Protein AF-A0A2K3J6A2-F1 (afdb_monomer)

Solvent-accessible surface area (backbone atoms only — not comparable to full-atom values): 10324 Å² total; per-residue (Å²): 129,52,68,49,77,34,46,60,89,44,65,49,75,38,80,44,78,49,71,32,87,44,91,54,72,44,49,28,46,44,46,79,47,62,92,64,94,53,79,26,50,49,77,48,60,81,58,54,63,47,78,33,50,49,65,33,68,49,76,44,41,41,39,41,32,55,39,52,54,19,44,66,73,34,70,48,58,43,31,42,36,41,32,37,78,93,49,90,75,59,51,76,49,71,34,38,44,34,39,41,96,60,44,70,38,80,43,81,43,77,75,48,60,42,62,86,74,80,55,61,73,35,75,33,34,42,33,32,36,43,32,25,76,18,63,20,22,41,63,68,32,32,40,39,38,26,50,68,90,38,81,68,44,71,50,70,69,42,70,30,36,32,69,30,63,45,82,45,75,48,66,44,67,38,56,80,75,86,75,51,77,48,80,48,80,84

Secondary structure (DSSP, 8-state):
--EEEE-TT--EEEEEEEE--SSS-EEEEEEEEESS--TTEEEEES-SEEEE-TT-EEEEEEEEEE-TTPPTT-EEEEEEEEEETT-SSPEEEEEEEEE-S----EEEEEEEEESSS--TT-EEEEEEEEEE-SSS-EEEEEEEEEETTEEEEEEEEEEE-TT-EEEEEEEEEPPSS---EEEEE-

Sequence (186 aa):
ERIKEIKPDEKAEYEITIKNPCKNVLTYELKTMINSSVEGFDVSLDTTQAIIESKQSTKIKLIVKPTDYVKKDDWIEVKVIAKALNKKKPGKISTVTTIKDSKTKLHISNVFHWPRVFKKDDRVETSFKLVNKGDVSARNINVILYVNDEEKNKVENITIPRGGYADISIPWIAVKGKNEVYIVVK

Structure (mmCIF, N/CA/C/O backbone):
data_AF-A0A2K3J6A2-F1
#
_entry.id   AF-A0A2K3J6A2-F1
#
loop_
_atom_site.group_PDB
_atom_site.id
_atom_site.type_symbol
_atom_site.label_atom_id
_atom_site.label_alt_id
_atom_site.label_comp_id
_atom_site.label_asym_id
_atom_site.label_entity_id
_atom_site.label_seq_id
_atom_site.pdbx_PDB_ins_code
_atom_site.Cartn_x
_atom_site.Cartn_y
_atom_site.Cartn_z
_atom_site.occupancy
_atom_site.B_iso_or_equiv
_atom_site.auth_seq_id
_atom_site.auth_comp_id
_atom_site.auth_asym_id
_atom_site.auth_atom_id
_atom_site.pdbx_PDB_model_num
ATOM 1 N N . GLU A 1 1 ? -6.561 -12.075 20.974 1.00 77.25 1 GLU A N 1
ATOM 2 C CA . GLU A 1 1 ? -5.306 -11.884 20.217 1.00 77.25 1 GLU A CA 1
ATOM 3 C C . GLU A 1 1 ? -5.168 -10.407 19.852 1.00 77.25 1 GLU A C 1
ATOM 5 O O . GLU A 1 1 ? -6.180 -9.792 19.539 1.00 77.25 1 GLU A O 1
ATOM 10 N N . ARG A 1 2 ? -3.978 -9.806 19.992 1.00 93.06 2 ARG A N 1
ATOM 11 C CA . ARG A 1 2 ? -3.760 -8.353 19.791 1.00 93.06 2 ARG A CA 1
ATOM 12 C C . ARG A 1 2 ? -2.809 -8.033 18.638 1.00 93.06 2 ARG A C 1
ATOM 14 O O . ARG A 1 2 ? -2.642 -6.865 18.315 1.00 93.06 2 ARG A O 1
ATOM 21 N N . ILE A 1 3 ? -2.202 -9.049 18.035 1.00 96.69 3 ILE A N 1
ATOM 22 C CA . ILE A 1 3 ? -1.261 -8.923 16.924 1.00 96.69 3 ILE A CA 1
ATOM 23 C C . ILE A 1 3 ? -1.754 -9.851 15.820 1.00 96.69 3 ILE A C 1
ATOM 25 O O . ILE A 1 3 ? -2.163 -10.965 16.132 1.00 96.69 3 ILE A O 1
ATOM 29 N N . LYS A 1 4 ? -1.769 -9.389 14.569 1.00 97.62 4 LYS A N 1
ATOM 30 C CA . LYS A 1 4 ? -2.064 -10.235 13.407 1.00 97.62 4 LYS A CA 1
ATOM 31 C C . LYS A 1 4 ? -1.123 -9.908 12.264 1.00 97.62 4 LYS A C 1
ATOM 33 O O . LYS A 1 4 ? -0.844 -8.741 12.002 1.00 97.62 4 LYS A O 1
ATOM 38 N N . GLU A 1 5 ? -0.704 -10.949 11.566 1.00 97.31 5 GLU A N 1
ATOM 39 C CA . GLU A 1 5 ? 0.033 -10.842 10.314 1.00 97.31 5 GLU A CA 1
ATOM 40 C C . GLU A 1 5 ? -0.887 -11.244 9.169 1.00 97.31 5 GLU A C 1
ATOM 42 O O . GLU A 1 5 ? -1.454 -12.341 9.190 1.00 97.31 5 GLU A O 1
ATOM 47 N N . ILE A 1 6 ? -1.029 -10.364 8.186 1.00 97.44 6 ILE A N 1
ATOM 48 C CA . ILE A 1 6 ? -1.929 -10.545 7.046 1.00 97.44 6 ILE A CA 1
ATOM 49 C C . ILE A 1 6 ? -1.174 -10.350 5.737 1.00 97.44 6 ILE A C 1
ATOM 51 O O . ILE A 1 6 ? -0.163 -9.646 5.684 1.00 97.44 6 ILE A O 1
ATOM 55 N N . LYS A 1 7 ? -1.666 -10.966 4.669 1.00 96.81 7 LYS A N 1
ATOM 56 C CA . LYS A 1 7 ? -1.221 -10.649 3.310 1.00 96.81 7 LYS A CA 1
ATOM 57 C C . LYS A 1 7 ? -1.852 -9.337 2.821 1.00 96.81 7 LYS A C 1
ATOM 59 O O . LYS A 1 7 ? -2.867 -8.904 3.374 1.00 96.81 7 LYS A O 1
ATOM 64 N N . PRO A 1 8 ? -1.301 -8.696 1.774 1.00 95.19 8 PRO A N 1
ATOM 65 C CA . PRO A 1 8 ? -1.843 -7.441 1.244 1.00 95.19 8 PRO A CA 1
ATOM 66 C C . PRO A 1 8 ? -3.288 -7.511 0.723 1.00 95.19 8 PRO A C 1
ATOM 68 O O . PRO A 1 8 ? -3.927 -6.478 0.555 1.00 95.19 8 PRO A O 1
ATOM 71 N N . ASP A 1 9 ? -3.803 -8.694 0.389 1.00 94.50 9 ASP A N 1
ATOM 72 C CA . ASP A 1 9 ? -5.181 -8.948 -0.061 1.00 94.50 9 ASP A CA 1
ATOM 73 C C . ASP A 1 9 ? -6.134 -9.399 1.057 1.00 94.50 9 ASP A C 1
ATOM 75 O O . ASP A 1 9 ? -7.331 -9.579 0.826 1.00 94.50 9 ASP A O 1
ATOM 79 N N . GLU A 1 10 ? -5.623 -9.559 2.273 1.00 97.00 10 GLU A N 1
ATOM 80 C CA . GLU A 1 10 ? -6.394 -9.965 3.439 1.00 97.00 10 GLU A CA 1
ATOM 81 C C . GLU A 1 10 ? -6.825 -8.754 4.282 1.00 97.00 10 GLU A C 1
ATOM 83 O O . GLU A 1 10 ? -6.495 -7.599 4.018 1.00 97.00 10 GLU A O 1
ATOM 88 N N . LYS A 1 11 ? -7.587 -9.024 5.343 1.00 96.81 11 LYS A N 1
ATOM 89 C CA . LYS A 1 11 ? -7.946 -8.042 6.370 1.00 96.81 11 LYS A CA 1
ATOM 90 C C . LYS A 1 11 ? -7.695 -8.622 7.753 1.00 96.81 11 LYS A C 1
ATOM 92 O O . LYS A 1 11 ? -7.918 -9.811 7.982 1.00 96.81 11 LYS A O 1
ATOM 97 N N . ALA A 1 12 ? -7.304 -7.774 8.696 1.00 97.56 12 ALA A N 1
ATOM 98 C CA . ALA A 1 12 ? -7.236 -8.150 10.098 1.00 97.56 12 ALA A CA 1
ATOM 99 C C . ALA A 1 12 ? -8.531 -7.743 10.807 1.00 97.56 12 ALA A C 1
ATOM 101 O O . ALA A 1 12 ? -8.933 -6.582 10.784 1.00 97.56 12 ALA A O 1
ATOM 102 N N . GLU A 1 13 ? -9.174 -8.707 11.464 1.00 97.94 13 GLU A N 1
ATOM 103 C CA . GLU A 1 13 ? -10.325 -8.463 12.335 1.00 97.94 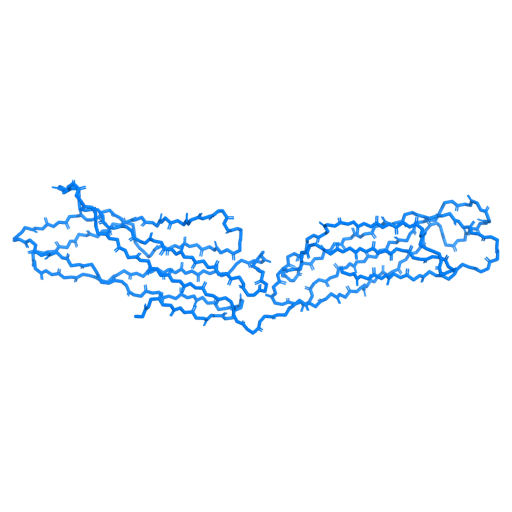13 GLU A CA 1
ATOM 104 C C . GLU A 1 13 ? -9.964 -8.781 13.786 1.00 97.94 13 GLU A C 1
ATOM 106 O O . GLU A 1 13 ? -9.512 -9.890 14.085 1.00 97.94 13 GLU A O 1
ATOM 111 N N . TYR A 1 14 ? -10.181 -7.834 14.693 1.00 97.88 14 TYR A N 1
ATOM 112 C CA . TYR A 1 14 ? -9.978 -8.016 16.127 1.00 97.88 14 TYR A CA 1
ATOM 113 C C . TYR A 1 14 ? -11.313 -7.912 16.845 1.00 97.88 14 TYR A C 1
ATOM 115 O O . TYR A 1 14 ? -11.984 -6.885 16.780 1.00 97.88 14 TYR A O 1
ATOM 123 N N . GLU A 1 15 ? -11.672 -8.966 17.568 1.00 97.25 15 GLU A N 1
ATOM 124 C CA . GLU A 1 15 ? -12.816 -8.946 18.468 1.00 97.25 15 GLU A CA 1
ATOM 125 C C . GLU A 1 15 ? -12.388 -8.364 19.821 1.00 97.25 15 GLU A C 1
ATOM 127 O O . GLU A 1 15 ? -11.475 -8.876 20.477 1.00 97.25 15 GLU A O 1
ATOM 132 N N . ILE A 1 16 ? -13.027 -7.269 20.228 1.00 96.31 16 ILE A N 1
ATOM 133 C CA . ILE A 1 16 ? -12.713 -6.538 21.455 1.00 96.31 16 ILE A CA 1
ATOM 134 C C . ILE A 1 16 ? -13.930 -6.583 22.370 1.00 96.31 16 ILE A C 1
ATOM 136 O O . ILE A 1 16 ? -15.009 -6.103 22.028 1.00 96.31 16 ILE A O 1
ATOM 140 N N . THR A 1 17 ? -13.743 -7.132 23.567 1.00 96.19 17 THR A N 1
ATOM 141 C CA . THR A 1 17 ? -14.793 -7.185 24.586 1.00 96.19 17 THR A CA 1
ATOM 142 C C . THR A 1 17 ? -14.782 -5.918 25.430 1.00 96.19 17 THR A C 1
ATOM 144 O O . THR A 1 17 ? -13.789 -5.601 26.088 1.00 96.19 17 THR A O 1
ATOM 147 N N . ILE A 1 18 ? -15.917 -5.227 25.479 1.00 95.31 18 ILE A N 1
ATOM 148 C CA . ILE A 1 18 ? -16.156 -4.095 26.373 1.00 95.31 18 ILE A CA 1
ATOM 149 C C . ILE A 1 18 ? -17.043 -4.575 27.510 1.00 95.31 18 ILE A C 1
ATOM 151 O O . ILE A 1 18 ? -18.115 -5.130 27.284 1.00 95.31 18 ILE A O 1
ATOM 155 N N . LYS A 1 19 ? -16.597 -4.352 28.746 1.00 94.69 19 LYS A N 1
ATOM 156 C CA . LYS A 1 19 ? -17.318 -4.755 29.955 1.00 94.69 19 LYS A CA 1
ATOM 157 C C . LYS A 1 19 ? -17.807 -3.533 30.718 1.00 94.6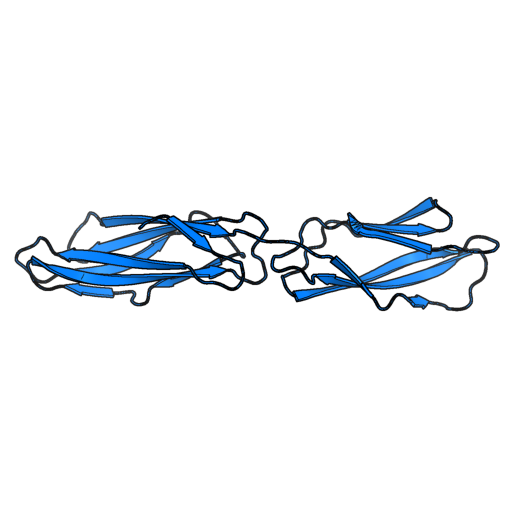9 19 LYS A C 1
ATOM 159 O O . LYS A 1 19 ? -17.023 -2.616 30.970 1.00 94.69 19 LYS A O 1
ATOM 164 N N . ASN A 1 20 ? -19.062 -3.571 31.158 1.00 94.31 20 ASN A N 1
ATOM 165 C CA . ASN A 1 20 ? -19.601 -2.645 32.143 1.00 94.31 20 ASN A CA 1
ATOM 166 C C . ASN A 1 20 ? -19.467 -3.256 33.552 1.00 94.31 20 ASN A C 1
ATOM 168 O O . ASN A 1 20 ? -20.248 -4.129 33.929 1.00 94.31 20 ASN A O 1
ATOM 172 N N . PRO A 1 21 ? -18.498 -2.823 34.380 1.00 91.62 21 PRO A N 1
ATOM 173 C CA . PRO A 1 21 ? -18.358 -3.334 35.740 1.00 91.62 21 PRO A CA 1
ATOM 174 C C . PRO A 1 21 ? -19.338 -2.687 36.735 1.00 91.62 21 PRO A C 1
ATOM 176 O O . PRO A 1 21 ? -19.367 -3.090 37.901 1.00 91.62 21 PRO A O 1
ATOM 179 N N . CYS A 1 22 ? -20.105 -1.671 36.336 1.00 90.12 22 CYS A N 1
ATOM 180 C CA . CYS A 1 22 ? -20.980 -0.903 37.218 1.00 90.12 22 CYS A CA 1
ATOM 181 C C . CYS A 1 22 ? -22.351 -1.570 37.423 1.00 90.12 22 CYS A C 1
ATOM 183 O O . CYS A 1 22 ? -22.751 -2.482 36.700 1.00 90.12 22 CYS A O 1
ATOM 185 N N . LYS A 1 23 ? -23.068 -1.105 38.456 1.00 93.00 23 LYS A N 1
ATOM 186 C CA . LYS A 1 23 ? -24.441 -1.532 38.783 1.00 93.00 23 LYS A CA 1
ATOM 187 C C . LYS A 1 23 ? -25.523 -0.872 37.907 1.00 93.00 23 LYS A C 1
ATOM 189 O O . LYS A 1 23 ? -26.674 -1.268 37.970 1.00 93.00 23 LYS A O 1
ATOM 194 N N . ASN A 1 24 ? -25.139 0.108 37.088 1.00 93.69 24 ASN A N 1
ATOM 195 C CA . ASN A 1 24 ? -26.041 0.881 36.234 1.00 93.69 24 ASN A CA 1
ATOM 196 C C . ASN A 1 24 ? -25.678 0.647 34.766 1.00 93.69 24 ASN A C 1
ATOM 198 O O . ASN A 1 24 ? -24.520 0.333 34.470 1.00 93.69 24 ASN A O 1
ATOM 202 N N . VAL A 1 25 ? -26.633 0.867 33.864 1.00 94.69 25 VAL A N 1
ATOM 203 C CA . VAL A 1 25 ? -26.405 0.878 32.411 1.00 94.69 25 VAL A CA 1
ATOM 204 C C . VAL A 1 25 ? -25.406 1.977 32.046 1.00 94.69 25 VAL A C 1
ATOM 206 O O . VAL A 1 25 ? -25.453 3.079 32.600 1.00 94.69 25 VAL A O 1
ATOM 209 N N . LEU A 1 26 ? -24.481 1.676 31.134 1.00 94.88 26 LEU A N 1
ATOM 210 C CA . LEU A 1 26 ? -23.504 2.637 30.626 1.00 94.88 26 LEU A CA 1
ATOM 211 C C . LEU A 1 26 ? -23.518 2.675 29.099 1.00 94.88 26 LEU A C 1
ATOM 213 O O . LEU A 1 26 ? -23.465 1.635 28.445 1.00 94.88 26 LEU A O 1
ATOM 217 N N . THR A 1 27 ? -23.486 3.889 28.553 1.00 96.38 27 THR A N 1
ATOM 218 C CA . THR A 1 27 ? -23.231 4.145 27.132 1.00 96.38 27 THR A CA 1
ATOM 219 C C . THR A 1 27 ? -21.760 4.484 26.936 1.00 96.38 27 THR A C 1
ATOM 221 O O . THR A 1 27 ? -21.235 5.400 27.581 1.00 96.38 27 THR A O 1
ATOM 224 N N . TYR A 1 28 ? -21.098 3.745 26.053 1.00 96.25 28 TYR A N 1
ATOM 225 C CA . TYR A 1 28 ? -19.710 3.940 25.658 1.00 96.25 28 TYR A CA 1
ATOM 226 C C . TYR A 1 28 ? -19.640 4.566 24.270 1.00 96.25 28 TYR A C 1
ATOM 228 O O . TYR A 1 28 ? -20.247 4.059 23.332 1.00 96.25 28 TYR A O 1
ATOM 236 N N . GLU A 1 29 ? -18.853 5.629 24.142 1.00 97.06 29 GLU A N 1
ATOM 237 C CA . GLU A 1 29 ? -18.386 6.157 22.863 1.00 97.06 29 GLU A CA 1
ATOM 238 C C . GLU A 1 29 ? -17.065 5.468 22.491 1.00 97.06 29 GLU A C 1
ATOM 240 O O . GLU A 1 29 ? -16.160 5.347 23.329 1.00 97.06 29 GLU A O 1
ATOM 245 N N . LEU A 1 30 ? -16.966 5.003 21.247 1.00 96.75 30 LEU A N 1
ATOM 246 C CA . LEU A 1 30 ? -15.871 4.189 20.731 1.00 96.75 30 LEU A CA 1
ATOM 247 C C . LEU A 1 30 ? -15.150 4.942 19.621 1.00 96.75 30 LEU A C 1
ATOM 249 O O . LEU A 1 30 ? -15.770 5.424 18.674 1.00 96.75 30 LEU A O 1
ATOM 253 N N . LYS A 1 31 ? -13.829 5.050 19.745 1.00 95.44 31 LYS A N 1
ATOM 254 C CA . LYS A 1 31 ? -12.977 5.749 18.780 1.00 95.44 31 LYS A CA 1
ATOM 255 C C . LYS A 1 31 ? -11.690 4.976 18.557 1.00 95.44 31 LYS A C 1
ATOM 257 O O . LYS A 1 31 ? -11.182 4.326 19.472 1.00 95.44 31 LYS A O 1
ATOM 262 N N . THR A 1 32 ? -11.144 5.088 17.359 1.00 94.38 32 THR A N 1
ATOM 263 C CA . THR A 1 32 ? -9.793 4.634 17.038 1.00 94.38 32 THR A CA 1
ATOM 264 C C . THR A 1 32 ? -8.838 5.822 17.074 1.00 94.38 32 THR A C 1
ATOM 266 O O . THR A 1 32 ? -9.204 6.960 16.788 1.00 94.38 32 THR A O 1
ATOM 269 N N . MET A 1 33 ? -7.603 5.562 17.476 1.00 92.56 33 MET A N 1
ATOM 270 C CA . MET A 1 33 ? -6.492 6.497 17.401 1.00 92.56 33 MET A CA 1
ATOM 271 C C . MET A 1 33 ? -5.328 5.755 16.761 1.00 92.56 33 MET A C 1
ATOM 273 O O . MET A 1 33 ? -4.946 4.678 17.222 1.00 92.56 33 MET A O 1
ATOM 277 N N . ILE A 1 34 ? -4.792 6.334 15.697 1.00 89.56 34 ILE A N 1
ATOM 278 C CA . ILE A 1 34 ? -3.683 5.785 14.922 1.00 89.56 34 ILE A CA 1
ATOM 279 C C . ILE A 1 34 ? -2.495 6.720 15.145 1.00 89.56 34 ILE A C 1
ATOM 281 O O . ILE A 1 34 ? -2.666 7.939 15.148 1.00 89.56 34 ILE A O 1
ATOM 285 N N . ASN A 1 35 ? -1.307 6.166 15.390 1.00 70.12 35 ASN A N 1
ATOM 286 C CA . ASN A 1 35 ? -0.121 6.968 15.715 1.00 70.12 35 ASN A CA 1
ATOM 287 C C . ASN A 1 35 ? 0.497 7.681 14.491 1.00 70.12 35 ASN A C 1
ATOM 289 O O . ASN A 1 35 ? 1.434 8.457 14.660 1.00 70.12 35 ASN A O 1
ATOM 293 N N . SER A 1 36 ? -0.007 7.465 13.274 1.00 57.16 36 SER A N 1
ATOM 294 C CA . SER A 1 36 ? 0.526 8.086 12.057 1.00 57.16 36 SER A CA 1
ATOM 295 C C . SER A 1 36 ? -0.506 8.152 10.927 1.00 57.16 36 SER A C 1
ATOM 297 O O . SER A 1 36 ? -1.470 7.390 10.883 1.00 57.16 36 SER A O 1
ATOM 299 N N . SER A 1 37 ? -0.288 9.094 10.007 1.00 57.06 37 SER A N 1
ATOM 300 C CA . SER A 1 37 ? -0.962 9.185 8.708 1.00 57.06 37 SER A CA 1
ATOM 301 C C . SER A 1 37 ? -0.493 8.028 7.822 1.00 57.06 37 SER A C 1
ATOM 303 O O . SER A 1 37 ? 0.456 8.184 7.052 1.00 57.06 37 SER A O 1
ATOM 305 N N . VAL A 1 38 ? -1.088 6.844 7.970 1.00 65.06 38 VAL A N 1
ATOM 306 C CA . VAL A 1 38 ? -0.722 5.682 7.151 1.00 65.06 38 VAL A CA 1
ATOM 307 C C . VAL A 1 38 ? -1.679 5.596 5.973 1.00 65.06 38 VAL A C 1
ATOM 309 O O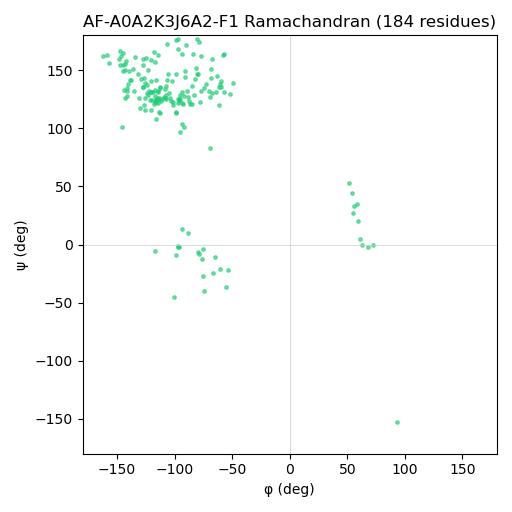 . VAL A 1 38 ? -2.755 5.026 6.087 1.00 65.06 38 VAL A O 1
ATOM 312 N N . GLU A 1 39 ? -1.273 6.129 4.818 1.00 81.56 39 GLU A N 1
ATOM 313 C CA . GLU A 1 39 ? -1.984 5.906 3.544 1.00 81.56 39 GLU A CA 1
ATOM 314 C C . GLU A 1 39 ? -2.177 4.411 3.242 1.00 81.56 39 GLU A C 1
ATOM 316 O O . GLU A 1 39 ? -3.045 4.053 2.458 1.00 81.56 39 GLU A O 1
ATOM 321 N N . GLY A 1 40 ? -1.351 3.543 3.838 1.00 91.38 40 GLY A N 1
ATOM 322 C CA . GLY A 1 40 ? -1.321 2.101 3.607 1.00 91.38 40 GLY A CA 1
ATOM 323 C C . GLY A 1 40 ? -2.439 1.288 4.262 1.00 91.38 40 GLY A C 1
ATOM 324 O O . GLY A 1 40 ? -2.581 0.121 3.907 1.00 91.38 40 GLY A O 1
ATOM 325 N N . PHE A 1 41 ? -3.226 1.847 5.192 1.00 94.38 41 PHE A N 1
ATOM 326 C CA . PHE A 1 41 ? -4.277 1.086 5.879 1.00 94.38 41 PHE A CA 1
ATOM 327 C C . PHE A 1 41 ? -5.555 1.890 6.116 1.00 94.38 41 PHE A C 1
ATOM 329 O O . PHE A 1 41 ? -5.523 2.981 6.680 1.00 94.38 41 PHE A O 1
ATOM 336 N N . ASP A 1 42 ? -6.689 1.261 5.823 1.00 94.50 42 ASP A N 1
ATOM 337 C CA . ASP A 1 42 ? -8.011 1.704 6.243 1.00 94.50 42 ASP A CA 1
ATOM 338 C C . ASP A 1 42 ? -8.408 1.019 7.553 1.00 94.50 42 ASP A C 1
ATOM 340 O O . ASP A 1 42 ? -8.333 -0.206 7.699 1.00 94.50 42 ASP A O 1
ATOM 344 N N . VAL A 1 43 ? -8.875 1.813 8.518 1.00 95.12 43 VAL A N 1
ATOM 345 C CA . VAL A 1 43 ? -9.229 1.346 9.863 1.00 95.12 43 VAL A CA 1
ATOM 346 C C . VAL A 1 43 ? -10.667 1.721 10.186 1.00 95.12 43 VAL A C 1
ATOM 348 O O . VAL A 1 43 ? -11.061 2.879 10.071 1.00 95.12 43 VAL A O 1
ATOM 351 N N . SER A 1 44 ? -11.451 0.751 10.652 1.00 95.56 44 SER A N 1
ATOM 352 C CA . SER A 1 44 ? -12.859 0.962 11.003 1.00 95.56 44 SER A CA 1
ATOM 353 C C . SER A 1 44 ? -13.297 0.120 12.199 1.00 95.56 44 SER A C 1
ATOM 355 O O . SER A 1 44 ? -12.728 -0.933 12.483 1.00 95.56 44 SER A O 1
ATOM 357 N N . LEU A 1 45 ? -14.321 0.602 12.903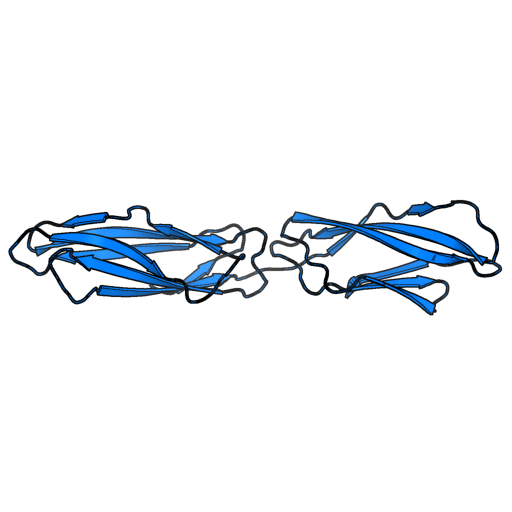 1.00 96.56 45 LEU A N 1
ATOM 358 C CA . LEU A 1 45 ? -15.071 -0.168 13.892 1.00 96.56 45 LEU A CA 1
ATOM 359 C C . LEU A 1 45 ? -16.430 -0.538 13.298 1.00 96.56 45 LEU A C 1
ATOM 361 O O . LEU A 1 45 ? -17.008 0.251 12.551 1.00 96.56 45 LEU A O 1
ATOM 365 N N . ASP A 1 46 ? -16.956 -1.702 13.661 1.00 96.50 46 ASP A N 1
ATOM 366 C CA . ASP A 1 46 ? -18.322 -2.111 13.309 1.00 96.50 46 ASP A CA 1
ATOM 367 C C . ASP A 1 46 ? -19.403 -1.254 13.988 1.00 96.50 46 ASP A C 1
ATOM 369 O O . ASP A 1 46 ? -20.508 -1.117 13.468 1.00 96.50 46 ASP A O 1
ATOM 373 N N . THR A 1 47 ? -19.076 -0.640 15.125 1.00 95.94 47 THR A N 1
ATOM 374 C CA . THR A 1 47 ? -19.911 0.351 15.799 1.00 95.94 47 THR A CA 1
ATOM 375 C C . THR A 1 47 ? -19.074 1.442 16.469 1.00 95.94 47 THR A C 1
ATOM 377 O O . THR A 1 47 ? -17.963 1.212 16.949 1.00 95.94 47 THR A O 1
ATOM 380 N N . THR A 1 48 ? -19.625 2.653 16.543 1.00 95.19 48 THR A N 1
ATOM 381 C CA . THR A 1 48 ? -19.024 3.807 17.231 1.00 95.19 48 THR A CA 1
ATOM 382 C C . THR A 1 48 ? -19.600 4.030 18.630 1.00 95.19 48 THR A C 1
ATOM 384 O O . THR A 1 48 ? -19.068 4.837 19.395 1.00 95.19 48 THR A O 1
ATOM 387 N N . GLN A 1 49 ? -20.669 3.317 18.997 1.00 95.44 49 GLN A N 1
ATOM 388 C CA . GLN A 1 49 ? -21.284 3.389 20.321 1.00 95.44 49 GLN A CA 1
ATOM 389 C C . GLN A 1 49 ? -21.785 2.022 20.792 1.00 95.44 49 GLN A C 1
ATOM 391 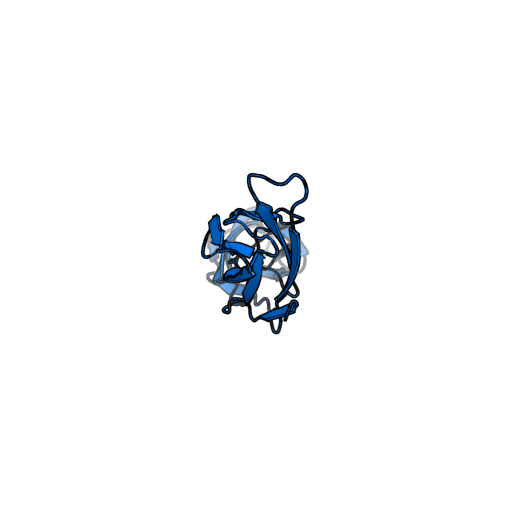O O . GLN A 1 49 ? -22.195 1.174 20.001 1.00 95.44 49 GLN A O 1
ATOM 396 N N . ALA A 1 50 ? -21.776 1.814 22.106 1.00 95.69 50 ALA A N 1
ATOM 397 C CA . ALA A 1 50 ? -22.313 0.607 22.721 1.00 95.69 50 ALA A CA 1
ATOM 398 C C . ALA A 1 50 ? -23.044 0.938 24.025 1.00 95.69 50 ALA A C 1
ATOM 400 O O . ALA A 1 50 ? -22.473 1.565 24.920 1.00 95.69 50 ALA A O 1
ATOM 401 N N . ILE A 1 51 ? -24.289 0.480 24.146 1.00 96.25 51 ILE A N 1
ATOM 402 C CA . ILE A 1 51 ? -25.064 0.528 25.389 1.00 96.25 51 ILE A CA 1
ATOM 403 C C . ILE A 1 51 ? -24.920 -0.836 26.058 1.00 96.25 51 ILE A C 1
ATOM 405 O O . ILE A 1 51 ? -25.205 -1.861 25.442 1.00 96.25 51 ILE A O 1
ATOM 409 N N . ILE A 1 52 ? -24.417 -0.856 27.291 1.00 96.12 52 ILE A N 1
ATOM 410 C CA . ILE A 1 52 ? -24.085 -2.097 27.993 1.00 96.12 52 ILE A CA 1
ATOM 411 C C . ILE A 1 52 ? -24.782 -2.113 29.348 1.00 96.12 52 ILE A C 1
ATOM 413 O O . ILE A 1 52 ? -24.532 -1.263 30.210 1.00 96.12 52 ILE A O 1
ATOM 417 N N . GLU A 1 53 ? -25.621 -3.128 29.534 1.00 97.00 53 GLU A N 1
ATOM 418 C CA . GLU A 1 53 ? -26.329 -3.409 30.778 1.00 97.00 53 GLU A CA 1
ATOM 419 C C . GLU A 1 53 ? -25.386 -3.621 31.968 1.00 97.00 53 GLU A C 1
ATOM 421 O O . GLU A 1 53 ? -24.179 -3.860 31.829 1.00 97.00 53 GLU A O 1
ATOM 426 N N . SER A 1 54 ? -25.940 -3.527 33.175 1.00 95.69 54 SER A N 1
ATOM 427 C CA . SER A 1 54 ? -25.162 -3.715 34.396 1.00 95.69 54 SER A CA 1
ATOM 428 C C . SER A 1 54 ? -24.474 -5.082 34.430 1.00 95.69 54 SER A C 1
ATOM 430 O O . SER A 1 54 ? -25.102 -6.113 34.209 1.00 95.69 54 SER A O 1
ATOM 432 N N . LYS A 1 55 ? -23.172 -5.090 34.751 1.00 94.56 55 LYS A N 1
ATOM 433 C CA . LYS A 1 55 ? -22.331 -6.299 34.855 1.00 94.56 55 LYS A CA 1
ATOM 434 C C . LYS A 1 55 ? -22.193 -7.112 33.561 1.00 94.56 55 LYS A C 1
ATOM 436 O O . LYS A 1 55 ? -21.529 -8.148 33.594 1.00 94.56 55 LYS A O 1
ATOM 441 N N . GLN A 1 56 ? -22.735 -6.633 32.443 1.00 97.31 56 GLN A N 1
ATOM 442 C CA . GLN A 1 56 ? -22.666 -7.299 31.148 1.00 97.31 56 GLN A CA 1
ATOM 443 C C . GLN A 1 56 ? -21.436 -6.867 30.341 1.00 97.31 56 GLN A C 1
ATOM 445 O O . GLN A 1 56 ? -20.691 -5.942 30.695 1.00 97.31 56 GLN A O 1
ATOM 450 N N . SER A 1 57 ? -21.223 -7.566 29.233 1.00 96.62 57 SER A N 1
ATOM 451 C CA . SER A 1 57 ? -20.214 -7.239 28.235 1.00 96.62 57 SER A CA 1
ATOM 452 C C . SER A 1 57 ? -20.779 -7.365 26.832 1.00 96.62 57 SER A C 1
ATOM 454 O O . SER A 1 57 ? -21.627 -8.216 26.586 1.00 96.62 57 SER A O 1
ATOM 456 N N . THR A 1 58 ? -20.246 -6.573 25.912 1.00 96.75 58 THR A N 1
ATOM 457 C CA . THR A 1 58 ? -20.502 -6.715 24.479 1.00 96.75 58 THR A CA 1
ATOM 458 C C . THR A 1 58 ? -19.190 -6.855 23.721 1.00 96.75 58 THR A C 1
ATOM 460 O O . THR A 1 58 ? -18.124 -6.497 24.234 1.00 96.75 58 THR A O 1
ATOM 463 N N . LYS A 1 59 ? -19.267 -7.384 22.506 1.00 96.94 59 LYS A N 1
ATOM 464 C CA . LYS A 1 59 ? -18.138 -7.519 21.589 1.00 96.94 59 LYS A CA 1
ATOM 465 C C . LYS A 1 59 ? -18.293 -6.498 20.472 1.00 96.94 59 LYS A C 1
ATOM 467 O O . LYS A 1 59 ? -19.387 -6.331 19.946 1.00 96.94 59 LYS A O 1
ATOM 472 N N . ILE A 1 60 ? -17.195 -5.844 20.126 1.00 96.69 60 ILE A N 1
ATOM 473 C CA . ILE A 1 60 ? -17.076 -4.997 18.939 1.00 96.69 60 ILE A CA 1
ATOM 474 C C . ILE A 1 60 ? -15.967 -5.551 18.050 1.00 96.69 60 ILE A C 1
ATOM 476 O O . ILE A 1 60 ? -15.076 -6.263 18.532 1.00 96.69 60 ILE A O 1
ATOM 480 N N . LYS A 1 61 ? -15.988 -5.200 16.771 1.00 97.44 61 LYS A N 1
ATOM 481 C CA . LYS A 1 61 ? -14.967 -5.588 15.803 1.00 97.44 61 LYS A CA 1
ATOM 482 C C . LYS A 1 61 ? -14.197 -4.372 15.322 1.00 97.44 61 LYS A C 1
ATOM 484 O O . LYS A 1 61 ? -14.763 -3.426 14.783 1.00 97.44 61 LYS A O 1
ATOM 489 N N . LEU A 1 62 ? -12.881 -4.443 15.470 1.00 97.75 62 LEU A N 1
ATOM 490 C CA . LEU A 1 62 ? -11.947 -3.578 14.765 1.00 97.75 62 LEU A CA 1
ATOM 491 C C . LEU A 1 62 ? -11.522 -4.266 13.469 1.00 97.75 62 LEU A C 1
ATOM 493 O O . LEU A 1 62 ? -11.055 -5.404 13.506 1.00 97.75 62 LEU A O 1
ATOM 497 N N . ILE A 1 63 ? -11.647 -3.562 12.350 1.00 97.44 63 ILE A N 1
ATOM 498 C CA . ILE A 1 63 ? -11.267 -4.038 11.023 1.00 97.44 63 ILE A CA 1
ATOM 499 C C . ILE A 1 63 ? -10.139 -3.149 10.499 1.00 97.44 63 ILE A C 1
ATOM 501 O O . ILE A 1 63 ? -10.298 -1.930 10.410 1.00 97.44 63 ILE A O 1
ATOM 505 N N . VAL A 1 64 ? -9.021 -3.772 10.136 1.00 96.50 64 VAL A N 1
ATOM 506 C CA . VAL A 1 64 ? -7.865 -3.133 9.497 1.00 96.50 64 VAL A CA 1
ATOM 507 C C . VAL A 1 64 ? -7.684 -3.753 8.115 1.00 96.50 64 VAL A C 1
ATOM 509 O O . VAL A 1 64 ? -7.548 -4.976 7.996 1.00 96.50 64 VAL A O 1
ATOM 512 N N . LYS A 1 65 ? -7.712 -2.924 7.072 1.00 96.06 65 LYS A N 1
ATOM 513 C CA . LYS A 1 65 ? -7.563 -3.340 5.673 1.00 96.06 65 LYS A CA 1
ATOM 514 C C . LYS A 1 65 ? -6.361 -2.640 5.042 1.00 96.06 65 LYS A C 1
ATOM 516 O O . LYS A 1 65 ? -6.272 -1.423 5.173 1.00 96.06 65 LYS A O 1
ATOM 521 N N . PRO A 1 66 ? -5.462 -3.358 4.357 1.00 95.81 66 PRO A N 1
ATOM 522 C CA . PRO A 1 66 ? -4.443 -2.728 3.529 1.00 95.81 66 PRO A CA 1
ATOM 523 C C . PRO A 1 66 ? -5.084 -1.947 2.372 1.00 95.81 66 PRO A C 1
ATOM 525 O O . PRO A 1 66 ? -6.102 -2.374 1.825 1.00 95.81 66 PRO A O 1
ATOM 528 N N . THR A 1 67 ? -4.482 -0.824 1.990 1.00 95.25 67 THR A N 1
ATOM 529 C CA . THR A 1 67 ? -4.813 -0.082 0.762 1.00 95.25 67 THR A CA 1
ATOM 530 C C . THR A 1 67 ? -3.818 -0.427 -0.349 1.00 95.25 67 THR A C 1
ATOM 532 O O . THR A 1 67 ? -2.801 -1.087 -0.118 1.00 95.25 67 THR A O 1
ATOM 535 N N . ASP A 1 68 ? -4.031 0.106 -1.554 1.00 94.81 68 ASP A N 1
ATOM 536 C CA . ASP A 1 68 ? -3.076 -0.038 -2.664 1.00 94.81 68 ASP A CA 1
ATOM 537 C C . ASP A 1 68 ? -1.719 0.646 -2.405 1.00 94.81 68 ASP A C 1
ATOM 539 O O . ASP A 1 68 ? -0.754 0.435 -3.146 1.00 94.81 68 ASP A O 1
ATOM 543 N N . TYR A 1 69 ? -1.618 1.454 -1.347 1.00 94.75 69 TYR A N 1
ATOM 544 C CA . TYR A 1 69 ? -0.411 2.180 -0.957 1.00 94.75 69 TYR A CA 1
ATOM 545 C C . TYR A 1 69 ? 0.406 1.481 0.130 1.00 94.75 69 TYR A C 1
ATOM 547 O O . TYR A 1 69 ? 1.474 1.996 0.494 1.00 94.75 69 TYR A O 1
ATOM 555 N N . VAL A 1 70 ? -0.066 0.337 0.637 1.00 94.75 70 VAL A N 1
ATOM 556 C CA . VAL A 1 70 ? 0.648 -0.442 1.649 1.00 94.75 70 VAL A CA 1
ATOM 557 C C . VAL A 1 70 ? 2.019 -0.868 1.127 1.00 94.75 70 VAL A C 1
ATOM 559 O O . VAL A 1 70 ? 2.177 -1.184 -0.058 1.00 94.75 70 VAL A O 1
ATOM 562 N N . LYS A 1 71 ? 3.032 -0.834 1.992 1.00 93.12 71 LYS A N 1
ATOM 563 C CA . LYS A 1 71 ? 4.412 -1.182 1.628 1.00 93.12 71 LYS A CA 1
ATOM 564 C C . LYS A 1 71 ? 4.737 -2.623 2.004 1.00 93.12 71 LYS A C 1
ATOM 566 O O . LYS A 1 71 ? 4.021 -3.283 2.757 1.00 93.12 71 LYS A O 1
ATOM 571 N N . LYS A 1 72 ? 5.873 -3.095 1.497 1.00 91.69 72 LYS A N 1
ATOM 572 C CA . LYS A 1 72 ? 6.485 -4.313 2.015 1.00 91.69 72 LYS A CA 1
ATOM 573 C C . LYS A 1 72 ? 6.811 -4.129 3.500 1.00 91.69 72 LYS A C 1
ATOM 575 O O . LYS A 1 72 ? 7.343 -3.083 3.868 1.00 91.69 72 LYS A O 1
ATOM 580 N N . ASP A 1 73 ? 6.491 -5.136 4.309 1.00 90.81 73 ASP A N 1
ATOM 581 C CA . ASP A 1 73 ? 6.762 -5.183 5.754 1.00 90.81 73 ASP A CA 1
ATOM 582 C C . ASP A 1 73 ? 6.109 -4.026 6.550 1.00 90.81 73 ASP A C 1
ATOM 584 O O . ASP A 1 73 ? 6.521 -3.700 7.665 1.00 90.81 73 ASP A O 1
ATOM 588 N N . ASP A 1 74 ? 5.083 -3.388 5.970 1.00 92.88 74 ASP A N 1
ATOM 589 C CA . ASP A 1 74 ? 4.359 -2.283 6.597 1.00 92.88 74 ASP A CA 1
ATOM 590 C C . ASP A 1 74 ? 3.548 -2.775 7.797 1.00 92.88 74 ASP A C 1
ATOM 592 O O . ASP A 1 74 ? 3.080 -3.919 7.840 1.00 92.88 74 ASP A O 1
ATOM 596 N N . TRP A 1 75 ? 3.347 -1.898 8.772 1.00 94.56 75 TRP A N 1
ATOM 597 C CA . TRP A 1 75 ? 2.590 -2.226 9.973 1.00 94.56 75 TRP A CA 1
ATOM 598 C C . TRP A 1 75 ? 1.848 -1.013 10.518 1.00 94.56 75 TRP A C 1
ATOM 600 O O . TRP A 1 75 ? 2.189 0.141 10.254 1.00 94.56 75 TRP A O 1
ATOM 610 N N . ILE A 1 76 ? 0.825 -1.286 11.320 1.00 95.38 76 ILE A N 1
ATOM 611 C CA . ILE A 1 76 ? 0.015 -0.261 11.967 1.00 95.38 76 ILE A CA 1
ATOM 612 C C . ILE A 1 76 ? -0.355 -0.682 13.388 1.00 95.38 76 ILE A C 1
ATOM 614 O O . ILE A 1 76 ? -0.825 -1.795 13.628 1.00 95.38 76 ILE A O 1
ATOM 618 N N . GLU A 1 77 ? -0.163 0.230 14.344 1.00 95.38 77 GLU A N 1
ATOM 619 C CA . GLU A 1 77 ? -0.767 0.132 15.673 1.00 95.38 77 GLU A CA 1
ATOM 620 C C . GLU A 1 77 ? -2.053 0.960 15.705 1.00 95.38 77 GLU A C 1
ATOM 622 O O . GLU A 1 77 ? -2.046 2.173 15.475 1.00 95.38 77 GLU A O 1
ATOM 627 N N . VAL A 1 78 ? -3.156 0.305 16.059 1.00 95.44 78 VAL A N 1
ATOM 628 C CA . VAL A 1 78 ? -4.448 0.952 16.267 1.00 95.44 78 VAL A CA 1
ATOM 629 C C . VAL A 1 78 ? -4.809 0.887 17.741 1.00 95.44 78 VAL A C 1
ATOM 631 O O . VAL A 1 78 ? -4.906 -0.186 18.338 1.00 95.44 78 VAL A O 1
ATOM 634 N N . LYS A 1 79 ? -5.055 2.051 18.336 1.00 95.88 79 LYS A N 1
ATOM 635 C CA . LYS A 1 79 ? -5.530 2.178 19.712 1.00 95.88 79 LYS A CA 1
ATOM 636 C C . LYS A 1 79 ? -7.037 2.394 19.718 1.00 95.88 79 LYS A C 1
ATOM 638 O O . LYS A 1 79 ? -7.519 3.440 19.295 1.00 95.88 79 LYS A O 1
ATOM 643 N N . VAL A 1 80 ? -7.780 1.429 20.243 1.00 96.25 80 VAL A N 1
ATOM 644 C CA . VAL A 1 80 ? -9.225 1.539 20.459 1.00 96.25 80 VAL A CA 1
ATOM 645 C C . VAL A 1 80 ? -9.476 2.138 21.837 1.00 96.25 80 VAL A C 1
ATOM 647 O O . VAL A 1 80 ? -8.946 1.666 22.847 1.00 96.25 80 VAL A O 1
ATOM 650 N N . ILE A 1 81 ? -10.271 3.201 21.874 1.00 96.38 81 ILE A N 1
ATOM 651 C CA . ILE A 1 81 ? -10.616 3.966 23.069 1.00 96.38 81 ILE A CA 1
ATOM 652 C C . ILE A 1 81 ? -12.116 3.819 23.305 1.00 96.38 81 ILE A C 1
ATOM 654 O O . ILE A 1 81 ? -12.916 4.191 22.451 1.00 96.38 81 ILE A O 1
ATOM 658 N N . ALA A 1 82 ? -12.488 3.325 24.485 1.00 96.50 82 ALA A N 1
ATOM 659 C CA . ALA A 1 82 ? -13.872 3.238 24.935 1.00 96.50 82 ALA A CA 1
ATOM 660 C C . ALA A 1 82 ? -14.087 4.197 26.113 1.00 96.50 82 ALA A C 1
ATOM 662 O O . ALA A 1 82 ? -13.530 4.005 27.201 1.00 96.50 82 ALA A O 1
ATOM 663 N N . LYS A 1 83 ? -14.892 5.243 25.914 1.00 96.31 83 LYS A N 1
ATOM 664 C CA . LYS A 1 83 ? -15.193 6.254 26.935 1.00 96.31 83 LYS A CA 1
ATOM 665 C C . LYS A 1 83 ? -16.665 6.176 27.327 1.00 96.31 83 LYS A C 1
ATOM 667 O O . LYS A 1 83 ? -17.533 6.483 26.521 1.00 96.31 83 LYS A O 1
ATOM 672 N N . ALA A 1 84 ? -16.951 5.803 28.572 1.00 94.56 84 ALA A N 1
ATOM 673 C CA . ALA A 1 84 ? -18.312 5.905 29.091 1.00 94.56 84 ALA A CA 1
ATOM 674 C C . ALA A 1 84 ? -18.691 7.383 29.278 1.00 94.56 84 ALA A C 1
ATOM 676 O O . ALA A 1 84 ? -17.923 8.127 29.891 1.00 94.56 84 ALA A O 1
ATOM 677 N N . LEU A 1 85 ? -19.869 7.796 28.797 1.00 91.50 85 LEU A N 1
ATOM 678 C CA . LEU A 1 85 ? -20.293 9.209 28.788 1.00 91.50 85 LEU A CA 1
ATOM 679 C C . LEU A 1 85 ? -20.249 9.855 30.184 1.00 91.50 85 LEU A C 1
ATOM 681 O O . LEU A 1 85 ? -19.811 10.991 30.340 1.00 91.50 85 LEU A O 1
ATOM 685 N N . ASN A 1 86 ? -20.592 9.081 31.217 1.00 87.75 86 ASN A N 1
ATOM 686 C CA . ASN A 1 86 ? -20.663 9.545 32.606 1.00 87.75 86 ASN A CA 1
ATOM 687 C C . ASN A 1 86 ? -19.364 9.304 33.404 1.00 87.75 86 ASN A C 1
ATOM 689 O O . ASN A 1 86 ? -19.371 9.351 34.638 1.00 87.75 86 ASN A O 1
ATOM 693 N N . LYS A 1 87 ? -18.242 8.979 32.745 1.00 85.31 87 LYS A N 1
ATOM 694 C CA . LYS A 1 87 ? -16.956 8.692 33.404 1.00 85.31 87 LYS A CA 1
ATOM 695 C C . LYS A 1 87 ? -15.817 9.505 32.793 1.00 85.31 87 LYS A C 1
ATOM 697 O O . LYS A 1 87 ? -15.715 9.686 31.585 1.00 85.31 87 LYS A O 1
ATOM 702 N N . LYS A 1 88 ? -14.892 9.946 33.655 1.00 83.12 88 LYS A N 1
ATOM 703 C CA . LYS A 1 88 ? -13.720 10.735 33.239 1.00 83.12 88 LYS A CA 1
ATOM 704 C C . LYS A 1 88 ? -12.641 9.896 32.541 1.00 83.12 88 LYS A C 1
ATOM 706 O O . LYS A 1 88 ? -12.036 10.367 31.585 1.00 83.12 88 LYS A O 1
ATOM 711 N N . LYS A 1 89 ? -12.377 8.674 33.020 1.00 89.56 89 LYS A N 1
ATOM 712 C CA . LYS A 1 89 ? -11.284 7.824 32.515 1.00 89.56 89 LYS A CA 1
ATOM 713 C C . LYS A 1 89 ? -11.788 6.863 31.426 1.00 89.56 89 LYS A C 1
ATOM 715 O O . LYS A 1 89 ? -12.684 6.074 31.725 1.00 89.56 89 LYS A O 1
ATOM 720 N N . PRO A 1 90 ? -11.225 6.895 30.204 1.00 93.75 90 PRO A N 1
ATOM 721 C CA . PRO A 1 90 ? -11.535 5.915 29.169 1.00 93.75 90 PRO A CA 1
ATOM 722 C C . PRO A 1 90 ? -10.733 4.617 29.354 1.00 93.75 90 PRO A C 1
ATOM 724 O O . PRO A 1 90 ? -9.605 4.641 29.853 1.00 93.75 90 PRO A O 1
ATOM 727 N N . GLY A 1 91 ? -11.293 3.498 28.897 1.00 94.12 91 GLY A N 1
ATOM 728 C CA . GLY A 1 91 ? -10.553 2.260 28.654 1.00 94.12 91 GLY A CA 1
ATOM 729 C C . GLY A 1 91 ? -9.833 2.325 27.307 1.00 94.12 91 GLY A C 1
ATOM 730 O O . GLY A 1 91 ? -10.319 2.971 26.377 1.00 94.12 91 GLY A O 1
ATOM 731 N N . LYS A 1 92 ? -8.661 1.693 27.203 1.00 95.31 92 LYS A N 1
ATOM 732 C CA . LYS A 1 92 ? -7.847 1.693 25.981 1.00 95.31 92 LYS A CA 1
ATOM 733 C C . LYS A 1 92 ? -7.252 0.313 25.736 1.00 95.31 92 LYS A C 1
ATOM 735 O O . LYS A 1 92 ? -6.802 -0.330 26.682 1.00 95.31 92 LYS A O 1
ATOM 740 N N . ILE A 1 93 ? -7.192 -0.100 24.477 1.00 95.56 93 ILE A N 1
ATOM 741 C CA . ILE A 1 93 ? -6.462 -1.292 24.042 1.00 95.56 93 ILE A CA 1
ATOM 742 C C . ILE A 1 93 ? -5.769 -1.003 22.710 1.00 95.56 93 ILE A C 1
ATOM 744 O O . ILE A 1 93 ? -6.351 -0.364 21.842 1.00 95.56 93 ILE A O 1
ATOM 748 N N . SER A 1 94 ? -4.525 -1.454 22.565 1.00 95.94 94 SER A N 1
ATOM 749 C CA . SER A 1 94 ? -3.786 -1.381 21.297 1.00 95.94 94 SER A CA 1
ATOM 750 C C . SER A 1 94 ? -3.775 -2.732 20.591 1.00 95.94 94 SER A C 1
ATOM 752 O O . SER A 1 94 ? -3.581 -3.759 21.255 1.00 95.94 94 SER A O 1
ATOM 754 N N . THR A 1 95 ? -3.915 -2.718 19.273 1.00 96.75 95 THR A N 1
ATOM 755 C CA . THR A 1 95 ? -3.727 -3.862 18.377 1.00 96.75 95 THR A CA 1
ATOM 756 C C . THR A 1 95 ? -2.675 -3.527 17.326 1.00 96.75 95 THR A C 1
ATOM 758 O O . THR A 1 95 ? -2.559 -2.365 16.943 1.00 96.75 95 THR A O 1
ATOM 761 N N . VAL A 1 96 ? -1.936 -4.525 16.846 1.00 96.25 96 VAL A N 1
ATOM 762 C CA . VAL A 1 96 ? -0.903 -4.361 15.811 1.00 96.25 96 VAL A CA 1
ATOM 763 C C . VAL A 1 96 ? -1.209 -5.270 14.628 1.00 96.25 96 VAL A C 1
ATOM 765 O O . VAL A 1 96 ? -1.434 -6.469 14.814 1.00 96.25 96 VAL A O 1
ATOM 768 N N . THR A 1 97 ? -1.225 -4.708 13.424 1.00 96.38 97 THR A N 1
ATOM 769 C CA . THR A 1 97 ? -1.359 -5.448 12.163 1.00 96.38 97 THR A CA 1
ATOM 770 C C . THR A 1 97 ? -0.096 -5.258 11.333 1.00 96.38 97 THR A C 1
ATOM 772 O O . THR A 1 97 ? 0.335 -4.120 11.170 1.00 96.38 97 THR A O 1
ATOM 775 N N . THR A 1 98 ? 0.461 -6.343 10.796 1.00 95.94 98 THR A N 1
ATOM 776 C CA . THR A 1 98 ? 1.673 -6.326 9.957 1.00 95.94 98 THR A CA 1
ATOM 777 C C . THR A 1 98 ? 1.414 -7.032 8.627 1.00 95.94 98 THR A C 1
ATOM 779 O O . THR A 1 98 ? 0.699 -8.036 8.591 1.00 95.94 98 THR A O 1
ATOM 782 N N . ILE A 1 99 ? 2.004 -6.529 7.542 1.00 96.19 99 ILE A N 1
ATOM 783 C CA . ILE A 1 99 ? 1.997 -7.182 6.231 1.00 96.19 99 ILE A CA 1
ATOM 784 C C . ILE A 1 99 ? 3.099 -8.235 6.155 1.00 96.19 99 ILE A C 1
ATOM 786 O O . ILE A 1 99 ? 4.268 -7.927 6.376 1.00 96.19 99 ILE A O 1
ATOM 790 N N . LYS A 1 100 ? 2.738 -9.457 5.758 1.00 94.69 100 LYS A N 1
ATOM 791 C CA . LYS A 1 100 ? 3.680 -10.545 5.463 1.00 94.69 100 LYS A CA 1
ATOM 792 C C . LYS A 1 100 ? 3.603 -10.997 4.009 1.00 94.69 100 LYS A C 1
ATOM 794 O O . LYS A 1 100 ? 2.655 -10.677 3.296 1.00 94.69 100 LYS A O 1
ATOM 799 N N . ASP A 1 101 ? 4.612 -11.760 3.593 1.00 92.19 101 ASP A N 1
ATOM 800 C CA . ASP A 1 101 ? 4.691 -12.431 2.287 1.00 92.19 101 ASP A CA 1
ATOM 801 C C . ASP A 1 101 ? 4.526 -11.505 1.067 1.00 92.19 101 ASP A C 1
ATOM 803 O O . ASP A 1 101 ? 4.120 -11.954 -0.002 1.00 92.19 101 ASP A O 1
ATOM 807 N N . SER A 1 102 ? 4.876 -10.224 1.209 1.00 91.88 102 SER A N 1
ATOM 808 C CA . SER A 1 102 ? 4.691 -9.200 0.176 1.00 91.88 102 SER A CA 1
ATOM 809 C C . SER A 1 102 ? 5.896 -9.037 -0.754 1.00 91.88 102 SER A C 1
ATOM 811 O O . SER A 1 102 ? 7.059 -9.225 -0.369 1.00 91.88 102 SER A O 1
ATOM 813 N N . LYS A 1 103 ? 5.625 -8.666 -2.010 1.00 93.25 103 LYS A N 1
ATOM 814 C CA . LYS A 1 103 ? 6.609 -8.479 -3.081 1.00 93.25 103 LYS A CA 1
ATOM 815 C C . LYS A 1 103 ? 6.228 -7.323 -4.004 1.00 93.25 103 LYS A C 1
ATOM 817 O O . LYS A 1 103 ? 5.132 -7.261 -4.558 1.00 93.25 103 LYS A O 1
ATOM 822 N N . THR A 1 104 ? 7.201 -6.463 -4.284 1.00 92.88 104 THR A N 1
ATOM 823 C CA . THR A 1 104 ? 7.146 -5.529 -5.413 1.00 92.88 104 THR A CA 1
ATOM 824 C C . THR A 1 104 ? 7.581 -6.244 -6.693 1.00 92.88 104 THR A C 1
ATOM 826 O O . THR A 1 104 ? 8.486 -7.082 -6.680 1.00 92.88 104 THR A O 1
ATOM 829 N N . LYS A 1 105 ? 6.935 -5.940 -7.824 1.00 95.06 105 LYS A N 1
ATOM 830 C CA . LYS A 1 105 ? 7.321 -6.507 -9.124 1.00 95.06 105 LYS A CA 1
ATOM 831 C C . LYS A 1 105 ? 7.083 -5.494 -10.231 1.00 95.06 105 LYS A C 1
ATOM 833 O O . LYS A 1 105 ? 5.959 -5.328 -10.692 1.00 95.06 105 LYS A O 1
ATOM 838 N N . LEU A 1 106 ? 8.149 -4.839 -10.671 1.00 96.62 106 LEU A N 1
ATOM 839 C CA . LEU A 1 106 ? 8.086 -3.822 -11.716 1.00 96.62 106 LEU A CA 1
ATOM 840 C C . LEU A 1 106 ? 8.289 -4.432 -13.102 1.00 96.62 106 LEU A C 1
ATOM 842 O O . LEU A 1 106 ? 9.056 -5.378 -13.282 1.00 96.62 106 LEU A O 1
ATOM 846 N N . HIS A 1 107 ? 7.577 -3.897 -14.087 1.00 96.69 107 HIS A N 1
ATOM 847 C CA . HIS A 1 107 ? 7.648 -4.350 -15.468 1.00 96.69 107 HIS A CA 1
ATOM 848 C C . HIS A 1 107 ? 7.523 -3.169 -16.427 1.00 96.69 107 HIS A C 1
ATOM 850 O O . HIS A 1 107 ? 6.553 -2.416 -16.357 1.00 96.69 107 HIS A O 1
ATOM 856 N N . ILE A 1 108 ? 8.486 -3.037 -17.338 1.00 97.00 108 ILE A N 1
ATOM 857 C CA . ILE A 1 108 ? 8.432 -2.067 -18.433 1.00 97.00 108 ILE A CA 1
ATOM 858 C C . ILE A 1 108 ? 7.648 -2.676 -19.596 1.00 97.00 108 ILE A C 1
ATOM 860 O O . ILE A 1 108 ? 7.850 -3.834 -19.954 1.00 97.00 108 ILE A O 1
ATOM 864 N N . SER A 1 109 ? 6.772 -1.882 -20.199 1.00 95.44 109 SER A N 1
ATOM 865 C CA . SER A 1 109 ? 6.002 -2.249 -21.387 1.00 95.44 109 SER A CA 1
ATOM 866 C C . SER A 1 109 ? 5.799 -1.039 -22.301 1.00 95.44 109 SER A C 1
ATOM 868 O O . SER A 1 109 ? 5.993 0.099 -21.875 1.00 95.44 109 SER A O 1
ATOM 870 N N . ASN A 1 110 ? 5.396 -1.285 -23.551 1.00 95.56 110 ASN A N 1
ATOM 871 C CA . ASN A 1 110 ? 5.042 -0.251 -24.532 1.00 95.56 110 ASN A CA 1
ATOM 872 C C . ASN A 1 110 ? 6.137 0.805 -24.757 1.00 95.56 110 ASN A C 1
ATOM 874 O O . ASN A 1 110 ? 5.846 1.997 -24.793 1.00 95.56 110 ASN A O 1
ATOM 878 N N . VAL A 1 111 ? 7.392 0.370 -24.891 1.00 96.50 111 VAL A N 1
ATOM 879 C CA . VAL A 1 111 ? 8.507 1.275 -25.196 1.00 96.50 111 VAL A CA 1
ATOM 880 C C . VAL A 1 111 ? 8.361 1.801 -26.623 1.00 96.50 111 VAL A C 1
ATOM 882 O O . VAL A 1 111 ? 8.233 1.018 -27.566 1.00 96.50 111 VAL A O 1
ATOM 885 N N . PHE A 1 112 ? 8.396 3.120 -26.787 1.00 95.69 112 PHE A N 1
ATOM 886 C CA . PHE A 1 112 ? 8.417 3.775 -28.088 1.00 95.69 112 PHE A CA 1
ATOM 887 C C . PHE A 1 112 ? 9.317 5.010 -28.085 1.00 95.69 112 PHE A C 1
ATOM 889 O O . PHE A 1 112 ? 9.585 5.603 -27.041 1.00 95.69 112 PHE A O 1
ATOM 896 N N . HIS A 1 113 ? 9.763 5.399 -29.279 1.00 95.75 113 HIS A N 1
ATOM 897 C CA . HIS A 1 113 ? 10.613 6.567 -29.486 1.00 95.75 113 HIS A CA 1
ATOM 898 C C . HIS A 1 113 ? 9.971 7.522 -30.491 1.00 95.75 113 HIS A C 1
ATOM 900 O O . HIS A 1 113 ? 9.441 7.078 -31.520 1.00 95.75 113 HIS A O 1
ATOM 906 N N . TRP A 1 114 ? 10.025 8.821 -30.203 1.00 96.06 114 TRP A N 1
ATOM 907 C CA . TRP A 1 114 ? 9.540 9.865 -31.100 1.00 96.06 114 TRP A CA 1
ATOM 908 C C . TRP A 1 114 ? 10.532 11.037 -31.210 1.00 96.06 114 TRP A C 1
ATOM 910 O O . TRP A 1 114 ? 10.979 11.536 -30.181 1.00 96.06 114 TRP A O 1
ATOM 920 N N . PRO A 1 115 ? 10.864 11.515 -32.425 1.00 96.25 115 PRO A N 1
ATOM 921 C CA . PRO A 1 115 ? 10.466 10.961 -33.721 1.00 96.25 115 PRO A CA 1
ATOM 922 C C . PRO A 1 115 ? 11.102 9.582 -33.979 1.00 96.25 115 PRO A C 1
ATOM 924 O O . PRO A 1 115 ? 12.090 9.214 -33.356 1.00 96.25 115 PRO A O 1
ATOM 927 N N . ARG A 1 116 ? 10.522 8.790 -34.894 1.00 92.00 116 ARG A N 1
ATOM 928 C CA . ARG A 1 116 ? 11.067 7.462 -35.266 1.00 92.00 116 ARG A CA 1
ATOM 929 C C . ARG A 1 116 ? 12.299 7.547 -36.163 1.00 92.00 116 ARG A C 1
ATOM 931 O O . ARG A 1 116 ? 13.113 6.631 -36.183 1.00 92.00 116 ARG A O 1
ATOM 938 N N . VAL A 1 117 ? 12.394 8.629 -36.929 1.00 92.56 117 VAL A N 1
ATOM 939 C CA . VAL A 1 117 ? 13.537 8.960 -37.774 1.00 92.56 117 VAL A CA 1
ATOM 940 C C . VAL A 1 117 ? 14.069 10.290 -37.277 1.00 92.56 117 VAL A C 1
ATOM 942 O O . VAL A 1 117 ? 13.319 11.259 -37.184 1.00 92.56 117 VAL A O 1
ATOM 945 N N . PHE A 1 118 ? 15.347 10.308 -36.938 1.00 95.38 118 PHE A N 1
ATOM 946 C CA . PHE A 1 118 ? 16.049 11.458 -36.393 1.00 95.38 118 PHE A CA 1
ATOM 947 C C . PHE A 1 118 ? 17.473 11.485 -36.940 1.00 95.38 118 PHE A C 1
ATOM 949 O O . PHE A 1 118 ? 18.032 10.454 -37.330 1.00 95.38 118 PHE A O 1
ATOM 956 N N . LYS A 1 119 ? 18.065 12.672 -36.967 1.00 95.31 119 LYS A N 1
ATOM 957 C CA . LYS A 1 119 ? 19.483 12.895 -37.262 1.00 95.31 119 LYS A CA 1
ATOM 958 C C . LYS A 1 119 ? 20.230 13.261 -35.982 1.00 95.31 119 LYS A C 1
ATOM 960 O O . LYS A 1 119 ? 19.645 13.468 -34.924 1.00 95.31 119 LYS A O 1
ATOM 965 N N . LYS A 1 120 ? 21.556 13.336 -36.097 1.00 96.19 120 LYS A N 1
ATOM 966 C CA . LYS A 1 120 ? 22.422 13.846 -35.032 1.00 96.19 120 LYS A CA 1
ATOM 967 C C . LYS A 1 120 ? 21.888 15.192 -34.520 1.00 96.19 120 LYS A C 1
ATOM 969 O O . LYS A 1 120 ? 21.502 16.035 -35.326 1.00 96.19 120 LYS A O 1
ATOM 974 N N . ASP A 1 121 ? 21.933 15.363 -33.204 1.00 96.00 121 ASP A N 1
ATOM 975 C CA . ASP A 1 121 ? 21.516 16.552 -32.456 1.00 96.00 121 ASP A CA 1
ATOM 976 C C . ASP A 1 121 ? 19.989 16.777 -32.388 1.00 96.00 121 ASP A C 1
ATOM 978 O O . ASP A 1 121 ? 19.543 17.699 -31.704 1.00 96.00 121 ASP A O 1
ATOM 982 N N . ASP A 1 122 ? 19.170 15.914 -33.005 1.00 96.88 122 ASP A N 1
ATOM 983 C CA . ASP A 1 122 ? 17.720 15.955 -32.808 1.00 96.88 122 ASP A CA 1
ATOM 984 C C . ASP A 1 122 ? 17.354 15.526 -31.379 1.00 96.88 122 ASP A C 1
ATOM 986 O O . ASP A 1 122 ? 17.933 14.598 -30.802 1.00 96.88 122 ASP A O 1
ATOM 990 N N . ARG A 1 123 ? 16.330 16.177 -30.818 1.00 96.81 123 ARG A N 1
ATOM 991 C CA . ARG A 1 123 ? 15.705 15.751 -29.566 1.00 96.81 123 ARG A CA 1
ATOM 992 C C . ARG A 1 123 ? 14.778 14.571 -29.838 1.00 96.81 123 ARG A C 1
ATOM 994 O O . ARG A 1 123 ? 13.828 14.696 -30.608 1.00 96.81 123 ARG A O 1
ATOM 1001 N N . VAL A 1 124 ? 15.028 13.463 -29.152 1.00 97.12 124 VAL A N 1
ATOM 1002 C CA . VAL A 1 124 ? 14.211 12.250 -29.190 1.00 97.12 124 VAL A CA 1
ATOM 1003 C C . VAL A 1 124 ? 13.615 12.018 -27.807 1.00 97.12 124 VAL A C 1
ATOM 1005 O O . VAL A 1 124 ? 14.253 12.258 -26.785 1.00 97.12 124 VAL A O 1
ATOM 1008 N N . GLU A 1 125 ? 12.371 11.572 -27.760 1.00 97.19 125 GLU A N 1
ATOM 1009 C CA . GLU A 1 125 ? 11.669 11.198 -26.542 1.00 97.19 125 GLU A CA 1
ATOM 1010 C C . GLU A 1 125 ? 11.486 9.684 -26.507 1.00 97.19 125 GLU A C 1
ATOM 1012 O O . GLU A 1 125 ? 10.994 9.092 -27.468 1.00 97.19 125 GLU A O 1
ATOM 1017 N N . THR A 1 126 ? 11.905 9.056 -25.408 1.00 97.25 126 THR A N 1
ATOM 1018 C CA . THR A 1 126 ? 11.611 7.651 -25.121 1.00 97.25 126 THR A CA 1
ATOM 1019 C C . THR A 1 126 ? 10.479 7.588 -24.115 1.00 97.25 126 THR A C 1
ATOM 1021 O O . THR A 1 126 ? 10.629 8.064 -22.990 1.00 97.25 126 THR A O 1
ATOM 1024 N N . SER A 1 127 ? 9.383 6.952 -24.501 1.00 97.50 127 SER A N 1
ATOM 1025 C CA . SER A 1 127 ? 8.193 6.809 -23.674 1.00 97.50 127 SER A CA 1
ATOM 1026 C C . SER A 1 127 ? 7.874 5.342 -23.434 1.00 97.50 127 SER A C 1
ATOM 1028 O O . SER A 1 127 ? 8.030 4.507 -24.325 1.00 97.50 127 SER A O 1
ATOM 1030 N N . PHE A 1 128 ? 7.450 5.010 -22.220 1.00 97.69 128 PHE A N 1
ATOM 1031 C CA . PHE A 1 128 ? 7.123 3.645 -21.819 1.00 97.69 128 PHE A CA 1
ATOM 1032 C C . PHE A 1 128 ? 6.203 3.641 -20.600 1.00 97.69 128 PHE A C 1
ATOM 1034 O O . PHE A 1 128 ? 6.092 4.622 -19.865 1.00 97.69 128 PHE A O 1
ATOM 1041 N N . LYS A 1 129 ? 5.570 2.493 -20.362 1.00 97.75 129 LYS A N 1
ATOM 1042 C CA . LYS A 1 129 ? 4.750 2.251 -19.179 1.00 97.75 129 LYS A CA 1
ATOM 1043 C C . LYS A 1 129 ? 5.511 1.388 -18.181 1.00 97.75 129 LYS A C 1
ATOM 1045 O O . LYS A 1 129 ? 5.901 0.264 -18.510 1.00 97.75 129 LYS A O 1
ATOM 1050 N N . LEU A 1 130 ? 5.667 1.884 -16.957 1.00 97.88 130 LEU A N 1
ATOM 1051 C CA . LEU A 1 130 ? 6.194 1.131 -15.822 1.00 97.88 130 LEU A CA 1
ATOM 1052 C C . LEU A 1 130 ? 5.029 0.628 -14.965 1.00 97.88 130 LEU A C 1
ATOM 1054 O O . LEU A 1 130 ? 4.310 1.420 -14.367 1.00 97.88 130 LEU A O 1
ATOM 1058 N N . VAL A 1 131 ? 4.826 -0.686 -14.918 1.00 97.88 131 VAL A N 1
ATOM 1059 C CA . VAL A 1 131 ? 3.691 -1.328 -14.233 1.00 97.88 131 VAL A CA 1
ATOM 1060 C C . VAL A 1 131 ? 4.166 -2.030 -12.968 1.00 97.88 131 VAL A C 1
ATOM 1062 O O . VAL A 1 131 ? 5.128 -2.800 -13.019 1.00 97.88 131 VAL A O 1
ATOM 1065 N N . ASN A 1 132 ? 3.454 -1.841 -11.856 1.00 97.44 132 ASN A N 1
ATOM 1066 C CA . ASN A 1 132 ? 3.647 -2.629 -10.644 1.00 97.44 132 ASN A CA 1
ATOM 1067 C C . ASN A 1 132 ? 2.703 -3.841 -10.636 1.00 97.44 132 ASN A C 1
ATOM 1069 O O . ASN A 1 132 ? 1.524 -3.742 -10.310 1.00 97.44 132 ASN A O 1
ATOM 1073 N N . LYS A 1 133 ? 3.249 -5.007 -10.980 1.00 96.06 133 LYS A N 1
ATOM 1074 C CA . LYS A 1 133 ? 2.589 -6.321 -10.900 1.00 96.06 133 LYS A CA 1
ATOM 1075 C C . LYS A 1 133 ? 2.782 -6.997 -9.531 1.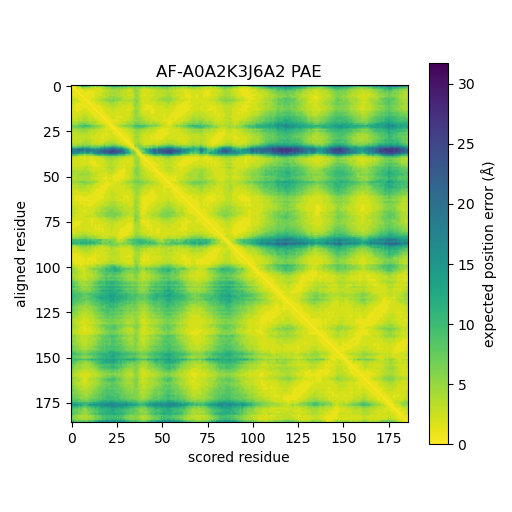00 96.06 133 LYS A C 1
ATOM 1077 O O . LYS A 1 133 ? 2.536 -8.196 -9.416 1.00 96.06 133 LYS A O 1
ATOM 1082 N N . GLY A 1 134 ? 3.316 -6.274 -8.545 1.00 95.62 134 GLY A N 1
ATOM 1083 C CA . GLY A 1 134 ? 3.454 -6.730 -7.164 1.00 95.62 134 GLY A CA 1
ATOM 1084 C C . GLY A 1 134 ? 2.147 -6.632 -6.379 1.00 95.62 134 GLY A C 1
ATOM 1085 O O . GLY A 1 134 ? 1.148 -6.100 -6.867 1.00 95.62 134 GLY A O 1
ATOM 1086 N N . ASP A 1 135 ? 2.169 -7.135 -5.150 1.00 95.62 135 ASP A N 1
ATOM 1087 C CA . ASP A 1 135 ? 1.034 -7.108 -4.216 1.00 95.62 135 ASP A CA 1
ATOM 1088 C C . ASP A 1 135 ? 1.100 -5.945 -3.211 1.00 95.62 135 ASP A C 1
ATOM 1090 O O . ASP A 1 135 ? 0.166 -5.748 -2.441 1.00 95.62 135 ASP A O 1
ATOM 1094 N N . VAL A 1 136 ? 2.155 -5.130 -3.268 1.00 96.31 136 VAL A N 1
ATOM 1095 C CA . VAL A 1 136 ? 2.347 -3.917 -2.461 1.00 96.31 136 VAL A CA 1
ATOM 1096 C C . VAL A 1 136 ? 2.834 -2.758 -3.323 1.00 96.31 136 VAL A C 1
ATOM 1098 O O . VAL A 1 136 ? 3.347 -2.956 -4.429 1.00 96.31 136 VAL A O 1
ATOM 1101 N N . SER A 1 137 ? 2.690 -1.534 -2.819 1.00 96.38 137 SER A N 1
ATOM 1102 C CA . SER A 1 137 ? 3.191 -0.325 -3.472 1.00 96.38 137 SER A CA 1
ATOM 1103 C C . SER A 1 137 ? 4.712 -0.367 -3.628 1.00 96.38 137 SER A C 1
ATOM 1105 O O . SER A 1 137 ? 5.448 -0.703 -2.697 1.00 96.38 137 SER A O 1
ATOM 1107 N N . ALA A 1 138 ? 5.186 0.016 -4.811 1.00 95.69 138 ALA A N 1
ATOM 1108 C CA . ALA A 1 138 ? 6.596 0.245 -5.078 1.00 95.69 138 ALA A CA 1
ATOM 1109 C C . ALA A 1 138 ? 6.884 1.749 -4.938 1.00 95.69 138 ALA A C 1
ATOM 1111 O O . ALA A 1 138 ? 6.210 2.573 -5.555 1.00 95.69 138 ALA A O 1
ATOM 1112 N N . ARG A 1 139 ? 7.854 2.111 -4.092 1.00 93.50 139 ARG A N 1
ATOM 1113 C CA . ARG A 1 139 ? 8.189 3.502 -3.747 1.00 93.50 139 ARG A CA 1
ATOM 1114 C C . ARG A 1 139 ? 9.674 3.765 -3.941 1.00 93.50 139 ARG A C 1
ATOM 1116 O O . ARG A 1 139 ? 10.463 2.826 -3.906 1.00 93.50 139 ARG A O 1
ATOM 1123 N N . ASN A 1 140 ? 10.029 5.042 -4.070 1.00 93.88 140 ASN A N 1
ATOM 1124 C CA . ASN A 1 140 ? 11.404 5.502 -4.289 1.00 93.88 140 ASN A CA 1
ATOM 1125 C C . ASN A 1 140 ? 12.045 4.859 -5.527 1.00 93.88 140 ASN A C 1
ATOM 1127 O O . ASN A 1 140 ? 13.243 4.592 -5.538 1.00 93.88 140 ASN A O 1
ATOM 1131 N N . ILE A 1 141 ? 11.226 4.586 -6.544 1.00 95.88 141 ILE A N 1
ATOM 1132 C CA . ILE A 1 141 ? 11.689 3.970 -7.780 1.00 95.88 141 ILE A CA 1
ATOM 1133 C C . ILE A 1 141 ? 12.388 5.043 -8.604 1.00 95.88 141 ILE A C 1
ATOM 1135 O O . ILE A 1 141 ? 11.827 6.123 -8.828 1.00 95.88 141 ILE A O 1
ATOM 1139 N N . ASN A 1 142 ? 13.571 4.711 -9.104 1.00 96.38 142 ASN A N 1
ATOM 1140 C CA . ASN A 1 142 ? 14.327 5.558 -10.010 1.00 96.38 142 ASN A CA 1
ATOM 1141 C C . ASN A 1 142 ? 14.427 4.878 -11.371 1.00 96.38 142 ASN A C 1
ATOM 1143 O O . ASN A 1 142 ? 14.784 3.703 -11.472 1.00 96.38 142 ASN A O 1
ATOM 1147 N N . VAL A 1 143 ? 14.132 5.624 -12.429 1.00 96.88 143 VAL A N 1
ATOM 1148 C CA . VAL A 1 143 ? 14.251 5.141 -13.802 1.00 96.88 143 VAL A CA 1
ATOM 1149 C C . VAL A 1 143 ? 15.296 5.956 -14.533 1.00 96.88 143 VAL A C 1
ATOM 1151 O O . VAL A 1 143 ? 15.201 7.178 -14.593 1.00 96.88 143 VAL A O 1
ATOM 1154 N N . ILE A 1 144 ? 16.289 5.273 -15.088 1.00 96.50 144 ILE A N 1
ATOM 1155 C CA . ILE A 1 144 ? 17.444 5.883 -15.740 1.00 96.50 144 ILE A CA 1
ATOM 1156 C C . ILE A 1 144 ? 17.465 5.446 -17.202 1.00 96.50 144 ILE A C 1
ATOM 1158 O O . ILE A 1 144 ? 17.333 4.256 -17.502 1.00 96.50 144 ILE A O 1
ATOM 1162 N N . LEU A 1 145 ? 17.629 6.416 -18.100 1.00 96.62 145 LEU A N 1
ATOM 1163 C CA . LEU A 1 145 ? 17.768 6.198 -19.531 1.00 96.62 145 LEU A CA 1
ATOM 1164 C C . LEU A 1 145 ? 19.241 6.301 -19.932 1.00 96.62 145 LEU A C 1
ATOM 1166 O O . LEU A 1 145 ? 19.873 7.347 -19.754 1.00 96.62 145 LEU A O 1
ATOM 1170 N N . TYR A 1 146 ? 19.745 5.233 -20.537 1.00 96.44 146 TYR A N 1
ATOM 1171 C CA . TYR A 1 146 ? 21.064 5.175 -21.150 1.00 96.44 146 TYR A CA 1
ATOM 1172 C C . TYR A 1 146 ? 20.933 5.194 -22.669 1.00 96.44 146 TYR A C 1
ATOM 1174 O O . TYR A 1 146 ? 20.035 4.558 -23.229 1.00 96.44 146 TYR A O 1
ATOM 1182 N N . VAL A 1 147 ? 21.845 5.901 -23.332 1.00 95.31 147 VAL A N 1
ATOM 1183 C CA . VAL A 1 147 ? 21.994 5.873 -24.790 1.00 95.31 147 VAL A CA 1
ATOM 1184 C C . VAL A 1 147 ? 23.459 5.622 -25.107 1.00 95.31 147 VAL A C 1
ATOM 1186 O O . VAL A 1 147 ? 24.296 6.455 -24.762 1.00 95.31 147 VAL A O 1
ATOM 1189 N N . ASN A 1 148 ? 23.754 4.498 -25.764 1.00 94.06 148 ASN A N 1
ATOM 1190 C CA . ASN A 1 148 ? 25.115 4.014 -26.016 1.00 94.06 148 ASN A CA 1
ATOM 1191 C C . ASN A 1 148 ? 25.954 3.969 -24.723 1.00 94.06 148 ASN A C 1
ATOM 1193 O O . ASN A 1 148 ? 27.010 4.587 -24.649 1.00 94.06 148 ASN A O 1
ATOM 1197 N N . ASP A 1 149 ? 25.427 3.303 -23.689 1.00 93.38 149 ASP A N 1
ATOM 1198 C CA . ASP A 1 149 ? 26.038 3.126 -22.357 1.00 93.38 149 ASP A CA 1
ATOM 1199 C C . ASP A 1 149 ? 26.281 4.404 -21.532 1.00 93.38 149 ASP A C 1
ATOM 1201 O O . ASP A 1 149 ? 26.702 4.332 -20.377 1.00 93.38 149 ASP A O 1
ATOM 1205 N N . GLU A 1 150 ? 25.934 5.579 -22.056 1.00 93.25 150 GLU A N 1
ATOM 1206 C CA . GLU A 1 150 ? 25.985 6.836 -21.313 1.00 93.25 150 GLU A CA 1
ATOM 1207 C C . GLU A 1 150 ? 24.627 7.170 -20.697 1.00 93.25 150 GLU A C 1
ATOM 1209 O O . GLU A 1 150 ? 23.608 7.218 -21.392 1.00 93.25 150 GLU A O 1
ATOM 1214 N N . GLU A 1 151 ? 24.618 7.459 -19.394 1.00 93.75 151 GLU A N 1
ATOM 1215 C CA . GLU A 1 151 ? 23.442 7.997 -18.711 1.00 93.75 151 GLU A CA 1
ATOM 1216 C C . GLU A 1 151 ? 23.081 9.351 -19.326 1.00 93.75 151 GLU A C 1
ATOM 1218 O O . GLU 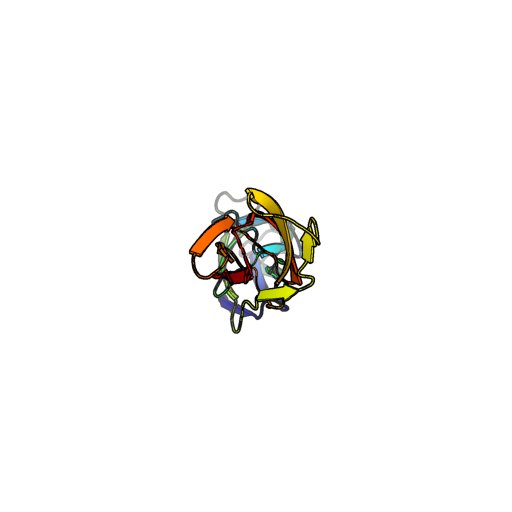A 1 151 ? 23.887 10.283 -19.323 1.00 93.75 151 GLU A O 1
ATOM 1223 N N . LYS A 1 152 ? 21.871 9.466 -19.875 1.00 91.75 152 LYS A N 1
ATOM 1224 C CA . LYS A 1 152 ? 21.399 10.720 -20.473 1.00 91.75 152 LYS A CA 1
ATOM 1225 C C . LYS A 1 152 ? 20.483 11.481 -19.539 1.00 91.75 152 LYS A C 1
ATOM 1227 O O . LYS A 1 152 ? 20.591 12.700 -19.439 1.00 91.75 152 LYS A O 1
ATOM 1232 N N . ASN A 1 153 ? 19.539 10.780 -18.919 1.00 92.00 153 ASN A N 1
ATOM 1233 C CA . ASN A 1 153 ? 18.498 11.407 -18.120 1.00 92.00 153 ASN A CA 1
ATOM 1234 C C . ASN A 1 153 ? 17.838 10.383 -17.185 1.00 92.00 153 ASN A C 1
ATOM 1236 O O . ASN A 1 153 ? 17.943 9.172 -17.403 1.00 92.00 153 ASN A O 1
ATOM 1240 N N . LYS A 1 154 ? 17.145 10.864 -16.152 1.00 93.88 154 LYS A N 1
ATOM 1241 C CA . LYS A 1 154 ? 16.498 10.029 -15.138 1.00 93.88 154 LYS A CA 1
ATOM 1242 C C . LYS A 1 154 ? 15.222 10.665 -14.593 1.00 93.88 154 LYS A C 1
ATOM 1244 O O . LYS A 1 154 ? 15.076 11.884 -14.580 1.00 93.88 154 LYS A O 1
ATOM 1249 N N . VAL A 1 155 ? 14.321 9.823 -14.102 1.00 94.50 155 VAL A N 1
ATOM 1250 C CA . VAL A 1 155 ? 13.131 10.208 -13.336 1.00 94.50 155 VAL A CA 1
ATOM 1251 C C . VAL A 1 155 ? 13.218 9.522 -11.982 1.00 94.50 155 VAL A C 1
ATOM 1253 O O . VAL A 1 155 ? 13.376 8.305 -11.913 1.00 94.50 155 VAL A O 1
ATOM 1256 N N . GLU A 1 156 ? 13.148 10.303 -10.910 1.00 95.00 156 GLU A N 1
ATOM 1257 C CA . GLU A 1 156 ? 13.392 9.830 -9.546 1.00 95.00 156 GLU A CA 1
ATOM 1258 C C . GLU A 1 156 ? 12.138 9.902 -8.676 1.00 95.00 156 GLU A C 1
ATOM 1260 O O . GLU A 1 156 ? 11.189 10.627 -8.979 1.00 95.00 156 GLU A O 1
ATOM 1265 N N . ASN A 1 15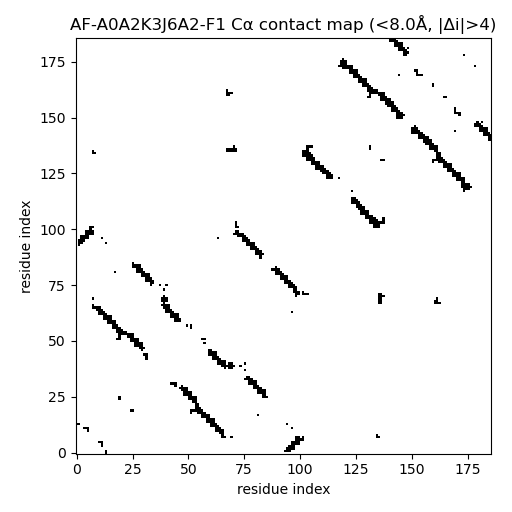7 ? 12.167 9.176 -7.555 1.00 93.88 157 ASN A N 1
ATOM 1266 C CA . ASN A 1 157 ? 11.140 9.209 -6.510 1.00 93.88 157 ASN A CA 1
ATOM 1267 C C . ASN A 1 157 ? 9.730 8.833 -6.999 1.00 93.88 157 ASN A C 1
ATOM 1269 O O . ASN A 1 157 ? 8.725 9.342 -6.495 1.00 93.88 157 ASN A O 1
ATOM 1273 N N . ILE A 1 158 ? 9.637 7.905 -7.954 1.00 95.31 158 ILE A N 1
ATOM 1274 C CA . ILE A 1 158 ? 8.348 7.429 -8.456 1.00 95.31 158 ILE A CA 1
ATOM 1275 C C . ILE A 1 158 ? 7.714 6.502 -7.412 1.00 95.31 158 ILE A C 1
ATOM 1277 O O . ILE A 1 158 ? 8.363 5.616 -6.846 1.00 95.31 158 ILE A O 1
ATOM 1281 N N . THR A 1 159 ? 6.419 6.705 -7.169 1.00 95.31 159 THR A N 1
ATOM 1282 C CA . THR A 1 159 ? 5.574 5.798 -6.387 1.00 95.31 159 THR A CA 1
ATOM 1283 C C . THR A 1 159 ? 4.504 5.206 -7.290 1.00 95.31 159 THR A C 1
ATOM 1285 O O . THR A 1 159 ? 3.758 5.940 -7.933 1.00 95.31 159 THR A O 1
ATOM 1288 N N . ILE A 1 160 ? 4.420 3.878 -7.321 1.00 96.88 160 ILE A N 1
ATOM 1289 C CA . ILE A 1 160 ? 3.413 3.138 -8.079 1.00 96.88 160 ILE A CA 1
ATOM 1290 C C . 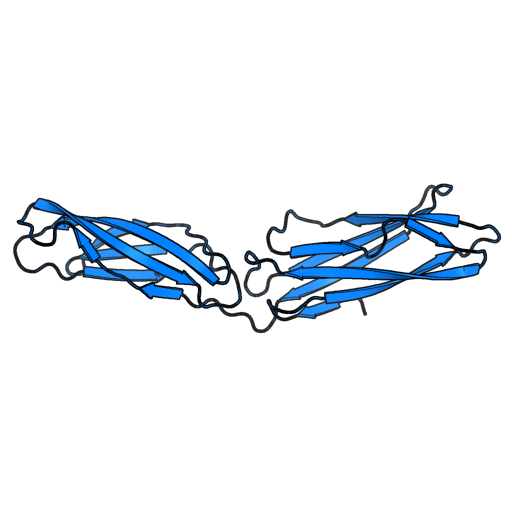ILE A 1 160 ? 2.606 2.288 -7.088 1.00 96.88 160 ILE A C 1
ATOM 1292 O O . ILE A 1 160 ? 3.175 1.396 -6.444 1.00 96.88 160 ILE A O 1
ATOM 1296 N N . PRO A 1 161 ? 1.295 2.549 -6.928 1.00 96.25 161 PRO A N 1
ATOM 1297 C CA . PRO A 1 161 ? 0.416 1.726 -6.099 1.00 96.25 161 PRO A CA 1
ATOM 1298 C C . PRO A 1 161 ? 0.413 0.258 -6.540 1.00 96.25 161 PRO A C 1
ATOM 1300 O O . PRO A 1 161 ? 0.840 -0.081 -7.650 1.00 96.25 161 PRO A O 1
ATOM 1303 N N . ARG A 1 162 ? -0.073 -0.634 -5.678 1.00 94.88 162 ARG A N 1
ATOM 1304 C CA . ARG A 1 162 ? -0.356 -2.027 -6.038 1.00 94.88 162 ARG A CA 1
ATOM 1305 C C . ARG A 1 162 ? -1.241 -2.066 -7.289 1.00 94.88 162 ARG A C 1
ATOM 1307 O O . ARG A 1 162 ? -2.251 -1.378 -7.353 1.00 94.88 162 ARG A O 1
ATOM 1314 N N . GLY A 1 163 ? -0.847 -2.843 -8.299 1.00 93.50 163 GLY A N 1
ATOM 1315 C CA . GLY A 1 163 ? -1.585 -2.946 -9.566 1.00 93.50 163 GLY A CA 1
ATOM 1316 C C . GLY A 1 163 ? -1.577 -1.679 -10.435 1.00 93.50 163 GLY A C 1
ATOM 1317 O O . GLY A 1 163 ? -2.123 -1.697 -11.538 1.00 93.50 163 GLY A O 1
ATOM 1318 N N . GLY A 1 164 ? -0.954 -0.593 -9.970 1.00 96.50 164 GLY A N 1
ATOM 1319 C CA . GLY A 1 164 ? -0.862 0.673 -10.682 1.00 96.50 164 GLY A CA 1
ATOM 1320 C C . GLY A 1 164 ? 0.226 0.688 -11.755 1.00 96.50 164 GLY A C 1
ATOM 1321 O O . GLY A 1 164 ? 1.012 -0.253 -11.924 1.00 96.50 164 GLY A O 1
ATOM 1322 N N . TYR A 1 165 ? 0.299 1.806 -12.473 1.00 97.19 165 TYR A N 1
ATOM 1323 C CA . TYR A 1 165 ? 1.355 2.076 -13.442 1.00 97.19 165 TYR A CA 1
ATOM 1324 C C . TYR A 1 165 ? 1.703 3.566 -13.489 1.00 97.19 165 TYR A C 1
ATOM 1326 O O . TYR A 1 165 ? 0.920 4.407 -13.053 1.00 97.19 165 TYR A O 1
ATOM 1334 N N . ALA A 1 166 ? 2.871 3.873 -14.048 1.00 97.06 166 ALA A N 1
ATOM 1335 C CA . ALA A 1 166 ? 3.287 5.218 -14.420 1.00 97.06 166 ALA A CA 1
ATOM 1336 C C . ALA A 1 166 ? 3.615 5.247 -15.917 1.00 97.06 166 ALA A C 1
ATOM 1338 O O . ALA A 1 166 ? 4.342 4.379 -16.410 1.00 97.06 166 ALA A O 1
ATOM 1339 N N . ASP A 1 167 ? 3.083 6.237 -16.630 1.00 97.12 167 ASP A N 1
ATOM 1340 C CA . ASP A 1 167 ? 3.526 6.565 -17.983 1.00 97.12 167 ASP A CA 1
ATOM 1341 C C . ASP A 1 167 ? 4.712 7.527 -17.869 1.00 97.12 167 ASP A C 1
ATOM 1343 O O . ASP A 1 167 ? 4.611 8.583 -17.242 1.00 97.12 167 ASP A O 1
ATOM 1347 N N . ILE A 1 168 ? 5.856 7.128 -18.419 1.00 96.88 168 ILE A N 1
ATOM 1348 C CA . ILE A 1 168 ? 7.122 7.844 -18.275 1.00 96.88 168 ILE A CA 1
ATOM 1349 C C . ILE A 1 168 ? 7.616 8.227 -19.662 1.00 96.88 168 ILE A C 1
ATOM 1351 O O . ILE A 1 168 ? 7.693 7.375 -20.545 1.00 96.88 168 ILE A O 1
ATOM 1355 N N . SER A 1 169 ? 7.999 9.493 -19.820 1.00 96.31 169 SER A N 1
ATOM 1356 C CA . SER A 1 169 ? 8.638 10.022 -21.023 1.00 96.31 169 SER A CA 1
ATOM 1357 C C . SER A 1 169 ? 9.946 10.703 -20.649 1.00 96.31 169 SER A C 1
ATOM 1359 O O . SER A 1 169 ? 9.976 11.567 -19.773 1.00 96.31 169 SER A O 1
ATOM 1361 N N . ILE A 1 170 ? 11.036 10.297 -21.296 1.00 96.69 170 ILE A N 1
ATOM 1362 C CA . ILE A 1 170 ? 12.382 10.788 -21.010 1.00 96.69 170 ILE A CA 1
ATOM 1363 C C . ILE A 1 170 ? 13.010 11.311 -22.309 1.00 96.69 170 ILE A C 1
ATOM 1365 O O . ILE A 1 170 ? 13.244 10.522 -23.232 1.00 96.69 170 ILE A O 1
ATOM 1369 N N . PRO A 1 171 ? 13.305 12.621 -22.404 1.00 96.44 171 PRO A N 1
ATOM 1370 C CA . PRO A 1 171 ? 13.984 13.183 -23.560 1.00 96.44 171 PRO A CA 1
ATOM 1371 C C . PRO A 1 171 ? 15.496 12.930 -23.508 1.00 96.44 171 PRO A C 1
ATOM 1373 O O . PRO A 1 171 ? 16.112 12.966 -22.439 1.00 96.44 171 PRO A O 1
ATOM 1376 N N . TRP A 1 172 ? 16.091 12.749 -24.684 1.00 96.00 172 TRP A N 1
ATOM 1377 C CA . TRP A 1 172 ? 17.527 12.613 -24.925 1.00 96.00 172 TRP A CA 1
ATOM 1378 C C . TRP A 1 172 ? 17.900 13.209 -26.293 1.00 96.00 172 TRP A C 1
ATOM 1380 O O . TRP A 1 172 ? 17.030 13.530 -27.104 1.00 96.00 172 TRP A O 1
ATOM 1390 N N . ILE A 1 173 ? 19.197 13.408 -26.538 1.00 95.81 173 ILE A N 1
ATOM 1391 C CA . ILE A 1 173 ? 19.714 13.976 -27.793 1.00 95.81 173 ILE A CA 1
ATOM 1392 C C . ILE A 1 173 ? 20.390 12.879 -28.609 1.00 95.81 173 ILE A C 1
ATOM 1394 O O . ILE A 1 173 ? 21.260 12.172 -28.093 1.00 95.81 173 ILE A O 1
ATOM 1398 N N . ALA A 1 174 ? 20.003 12.750 -29.877 1.00 96.00 174 ALA A N 1
ATOM 1399 C CA . ALA A 1 174 ? 20.548 11.744 -30.773 1.00 96.00 174 ALA A CA 1
ATOM 1400 C C . ALA A 1 174 ? 22.024 11.999 -31.098 1.00 96.00 174 ALA A C 1
ATOM 1402 O O . ALA A 1 174 ? 22.408 13.090 -31.530 1.00 96.00 174 ALA A O 1
ATOM 1403 N N . VAL A 1 175 ? 22.855 10.965 -30.957 1.00 93.62 175 VAL A N 1
ATOM 1404 C CA . VAL A 1 175 ? 24.259 11.015 -31.370 1.00 93.62 175 VAL A CA 1
ATOM 1405 C C . VAL A 1 175 ? 24.436 10.478 -32.787 1.00 93.62 175 VAL A C 1
ATOM 1407 O O . VAL A 1 175 ? 23.556 9.831 -33.361 1.00 93.62 175 VAL A O 1
ATOM 1410 N N . LYS A 1 176 ? 25.591 10.776 -33.386 1.00 92.94 176 LYS A N 1
ATOM 1411 C CA . LYS A 1 176 ? 25.919 10.325 -34.740 1.00 92.94 176 LYS A CA 1
ATOM 1412 C C . LYS A 1 176 ? 26.011 8.797 -34.773 1.00 92.94 176 LYS A C 1
ATOM 1414 O O . LYS A 1 176 ? 26.745 8.213 -33.985 1.00 92.94 176 LYS A O 1
ATOM 1419 N N . GLY A 1 177 ? 25.348 8.177 -35.747 1.00 91.31 177 GLY A N 1
ATOM 1420 C CA . GLY A 1 177 ? 25.363 6.725 -35.931 1.00 91.31 177 GLY A CA 1
ATOM 1421 C C . GLY A 1 177 ? 24.204 6.027 -35.219 1.00 91.31 177 GLY A C 1
ATOM 1422 O O . GLY A 1 177 ? 23.125 6.600 -35.060 1.00 91.31 177 GLY A O 1
ATOM 1423 N N . LYS A 1 178 ? 24.407 4.762 -34.838 1.00 91.31 178 LYS A N 1
ATOM 1424 C CA . LYS A 1 178 ? 23.398 3.970 -34.127 1.00 91.31 178 LYS A CA 1
ATOM 1425 C C . LYS A 1 178 ? 23.273 4.465 -32.682 1.00 91.31 178 LYS A C 1
ATOM 1427 O O . LYS A 1 178 ? 24.273 4.756 -32.033 1.00 91.31 178 LYS A O 1
ATOM 1432 N N . ASN A 1 179 ? 22.037 4.556 -32.201 1.00 93.12 179 ASN A N 1
ATOM 1433 C CA . ASN A 1 179 ? 21.713 4.914 -30.824 1.00 93.12 179 ASN A CA 1
ATOM 1434 C C . ASN A 1 179 ? 21.028 3.703 -30.178 1.00 93.12 179 ASN A C 1
ATOM 1436 O O . ASN A 1 179 ? 19.907 3.357 -30.548 1.00 93.12 179 ASN A O 1
ATOM 1440 N N . GLU A 1 180 ? 21.719 3.027 -29.269 1.00 94.06 180 GLU A N 1
ATOM 1441 C CA . GLU A 1 180 ? 21.200 1.915 -28.476 1.00 94.06 180 GLU A CA 1
ATOM 1442 C C . GLU A 1 180 ? 20.648 2.451 -27.164 1.00 94.06 180 GLU A C 1
ATOM 1444 O O . GLU A 1 180 ? 21.365 3.098 -26.406 1.00 94.06 180 GLU A O 1
ATOM 1449 N N . VAL A 1 181 ? 19.362 2.216 -26.918 1.00 94.12 181 VAL A N 1
ATOM 1450 C CA . VAL A 1 181 ? 18.647 2.794 -25.781 1.00 94.12 181 VAL A CA 1
ATOM 1451 C C . VAL A 1 181 ? 18.360 1.706 -24.754 1.00 94.12 181 VAL A C 1
ATOM 1453 O O . VAL A 1 181 ? 17.731 0.699 -25.081 1.00 94.12 181 VAL A O 1
ATOM 1456 N N . TYR A 1 182 ? 18.762 1.939 -23.506 1.00 94.44 182 TYR A N 1
ATOM 1457 C CA . TYR A 1 182 ? 18.522 1.031 -22.385 1.00 94.44 182 TYR A CA 1
ATOM 1458 C C . TYR A 1 182 ? 17.823 1.768 -21.242 1.00 94.44 182 TYR A C 1
ATOM 1460 O O . TYR A 1 182 ? 18.150 2.912 -20.929 1.00 94.44 182 TYR A O 1
ATOM 1468 N N . ILE A 1 183 ? 16.853 1.108 -20.609 1.00 96.31 183 ILE A N 1
ATOM 1469 C CA . ILE A 1 183 ? 16.116 1.642 -19.460 1.00 96.31 183 ILE A CA 1
ATOM 1470 C C . ILE A 1 183 ? 16.435 0.767 -18.252 1.00 96.31 183 ILE A C 1
ATOM 1472 O O . ILE A 1 183 ? 16.220 -0.446 -18.288 1.00 96.31 183 ILE A O 1
ATOM 1476 N N . VAL A 1 184 ? 16.913 1.386 -17.177 1.00 95.94 184 VAL A N 1
ATOM 1477 C CA . VAL A 1 184 ? 17.210 0.710 -15.911 1.00 95.94 184 VAL A CA 1
ATOM 1478 C C . VAL A 1 184 ? 16.260 1.225 -14.838 1.00 95.94 184 VAL A C 1
ATOM 1480 O O . VAL A 1 184 ? 16.102 2.432 -14.678 1.00 95.94 184 VAL A O 1
ATOM 1483 N N . VAL A 1 185 ? 15.647 0.305 -14.092 1.00 95.31 185 VAL A N 1
ATOM 1484 C CA . VAL A 1 185 ? 14.769 0.605 -12.953 1.00 95.31 185 VAL A CA 1
ATOM 1485 C C . VAL A 1 185 ? 15.478 0.167 -11.677 1.00 95.31 185 VAL A C 1
ATOM 1487 O O . VAL A 1 185 ? 15.909 -0.985 -11.592 1.00 95.31 185 VAL A O 1
ATOM 1490 N N . LYS A 1 186 ? 15.618 1.082 -10.719 1.00 90.56 186 LYS A N 1
ATOM 1491 C CA . LYS A 1 186 ? 16.249 0.867 -9.412 1.00 90.56 186 LYS A CA 1
ATOM 1492 C C . LYS A 1 186 ? 15.262 1.146 -8.290 1.00 90.56 186 LYS A C 1
ATOM 1494 O O . LYS A 1 186 ? 14.450 2.085 -8.454 1.00 90.56 186 LYS A O 1
#

Mean predicted aligned error: 5.15 Å

Foldseek 3Di:
DFEDEDAQQDKDKDKDKDWAQAQAKWKKAKDKDWPDDDPQKDKDKPDRMDIAGHGGMDIIMIMIHTDLAHAAFDKTKIKMWIDTPPDDDIDIDIGMYTYPPWDWDKDKADWDKPPPDDAAFDKMKIKIKIFTQTSAKDWQKKKFKDKPNDTFDIDTGDIAGHRGMDIDMDIGGDHHDDIDIDMDID

Nearest PDB structures (foldseek):
  7sqc-assembly1_O0  TM=4.409E-01  e=2.298E-06  Chlamydomonas reinhardtii
  7szo-assembly2_I  TM=3.822E-01  e=1.867E-04  Escherichia coli
  3frp-assembly1_G  TM=7.612E-01  e=1.089E-01  Naja kaouthia
  7p4l-assembly1_B  TM=4.700E-01  e=1.239E-02  metagenome
  7p4l-assembly1_C  TM=4.614E-01  e=2.160E-02  metagenome

pLDDT: mean 94.27, std 5.52, range [57.06, 97.94]

Radius of gyration: 25.95 Å; Cα contacts (8 Å, |Δi|>4): 466; chains: 1; bounding box: 52×29×77 Å